Protein AF-A0A554KE87-F1 (afdb_monomer)

Mean predicted aligned error: 10.05 Å

Foldseek 3Di:
DDDPDPDDDPDPPDDDDPDPPSQLVVLVVPDLPPPPPDPPPPDDDSSVSSLVSLLVVCLVVLPLVSLVVHDPLLSSLLSQLNSCLVVVHLCSLVPRDPVNSLSNLLNNCVVPLDLVSLVVRDPLVSSLVSLLVSCLVVVPLVSLVVRPDLVSSLVSLLSSCLVPVVSLVVRPDPVSSVVSNVVSVVD

Sequence (187 aa):
MVSTALGVYMARKGPIMVSKEGGKELCEMLPLLSTPLDESGMGSSPYIARDICHFVFAIEKNDPTICENLKTGEFKAQCYATSASKQNDPSICDNAPIDVRDKCYSSLAQQTGGSAVCEKIQRLDDRDNCFSNQASRMGDAELCTKIGNINIRDGCYMSQANRDPAYCGKVTDVRMREDCKQNVMRR

Radius of gyration: 24.68 Å; Cα contacts (8 Å, |Δi|>4): 247; chains: 1; bounding box: 81×42×62 Å

Structure (mmCIF, N/CA/C/O backbone):
data_AF-A0A554KE87-F1
#
_entry.id   AF-A0A554KE87-F1
#
loop_
_atom_site.group_PDB
_atom_site.id
_atom_site.type_symbol
_atom_site.label_atom_id
_atom_site.label_alt_id
_atom_site.label_comp_id
_atom_site.label_asym_id
_atom_site.label_entity_id
_atom_site.label_seq_id
_atom_site.pdbx_PDB_ins_code
_atom_site.Cartn_x
_atom_site.Cartn_y
_atom_site.Cartn_z
_atom_site.occupancy
_atom_site.B_iso_or_equiv
_atom_site.auth_seq_id
_atom_site.auth_comp_id
_atom_site.auth_asym_id
_atom_site.auth_atom_id
_atom_site.pdbx_PDB_model_num
ATOM 1 N N . MET A 1 1 ? 62.936 31.598 -19.196 1.00 37.16 1 MET A N 1
ATOM 2 C CA . MET A 1 1 ? 62.096 31.432 -20.402 1.00 37.16 1 MET A CA 1
ATOM 3 C C . MET A 1 1 ? 60.998 30.448 -20.049 1.00 37.16 1 MET A C 1
ATOM 5 O O . MET A 1 1 ? 61.297 29.304 -19.737 1.00 37.16 1 MET A O 1
ATOM 9 N N . VAL A 1 2 ? 59.768 30.947 -19.931 1.00 34.75 2 VAL A N 1
ATOM 10 C CA . VAL A 1 2 ? 58.595 30.194 -19.469 1.00 34.75 2 VAL A CA 1
ATOM 11 C C . VAL A 1 2 ? 58.148 29.270 -20.599 1.00 34.75 2 VAL A C 1
ATOM 13 O O . VAL A 1 2 ? 57.811 29.743 -21.679 1.00 34.75 2 VAL A O 1
ATOM 16 N N . SER A 1 3 ? 58.196 27.960 -20.363 1.00 37.62 3 SER A N 1
ATOM 17 C CA . SER A 1 3 ? 57.727 26.952 -21.313 1.00 37.62 3 SER A CA 1
ATOM 18 C C . SER A 1 3 ? 56.209 26.828 -21.177 1.00 37.62 3 SER A C 1
ATOM 20 O O . SER A 1 3 ? 55.708 26.190 -20.254 1.00 37.62 3 SER A O 1
ATOM 22 N N . THR A 1 4 ? 55.459 27.504 -22.046 1.00 42.72 4 THR A N 1
ATOM 23 C CA . THR A 1 4 ? 54.003 27.349 -22.134 1.00 42.72 4 THR A CA 1
ATOM 24 C C . THR A 1 4 ? 53.685 26.081 -22.916 1.00 42.72 4 THR A C 1
ATOM 26 O O . THR A 1 4 ? 53.586 26.101 -24.141 1.00 42.72 4 THR A O 1
ATOM 29 N N . ALA A 1 5 ? 53.531 24.964 -22.207 1.00 42.06 5 ALA A N 1
ATOM 30 C CA . ALA A 1 5 ? 52.926 23.764 -22.766 1.00 42.06 5 ALA A CA 1
ATOM 31 C C . ALA A 1 5 ? 51.427 24.028 -23.001 1.00 42.06 5 ALA A C 1
ATOM 33 O O . ALA A 1 5 ? 50.631 24.024 -22.062 1.00 42.06 5 ALA A O 1
ATOM 34 N N . LEU A 1 6 ? 51.038 24.283 -24.255 1.00 39.00 6 LEU A N 1
ATOM 35 C CA . LEU A 1 6 ? 49.636 24.235 -24.671 1.00 39.00 6 LEU A CA 1
ATOM 36 C C . LEU A 1 6 ? 49.159 22.777 -24.590 1.00 39.00 6 LEU A C 1
ATOM 38 O O . LEU A 1 6 ? 49.401 21.976 -25.491 1.00 39.00 6 LEU A O 1
ATOM 42 N N . GLY A 1 7 ? 48.486 22.427 -23.497 1.00 40.28 7 GLY A N 1
ATOM 43 C CA . GLY A 1 7 ? 47.749 21.174 -23.391 1.00 40.28 7 GLY A CA 1
ATOM 44 C C . GLY A 1 7 ? 46.508 21.227 -24.278 1.00 40.28 7 GLY A C 1
ATOM 45 O O . GLY A 1 7 ? 45.554 21.941 -23.976 1.00 40.28 7 GLY A O 1
ATOM 46 N N . VAL A 1 8 ? 46.508 20.471 -25.374 1.00 41.56 8 VAL A N 1
ATOM 47 C CA . VAL A 1 8 ? 45.297 20.220 -26.162 1.00 41.56 8 VAL A CA 1
ATOM 48 C C . VAL A 1 8 ? 44.441 19.221 -25.384 1.00 41.56 8 VAL A C 1
ATOM 50 O O . VAL A 1 8 ? 44.688 18.017 -25.411 1.00 41.56 8 VAL A O 1
ATOM 53 N N . TYR A 1 9 ? 43.432 19.717 -24.670 1.00 43.84 9 TYR A N 1
ATOM 54 C CA . TYR A 1 9 ? 42.397 18.870 -24.082 1.00 43.84 9 TYR A CA 1
ATOM 55 C C . TYR A 1 9 ? 41.467 18.386 -25.196 1.00 43.84 9 TYR A C 1
ATOM 57 O O . TYR A 1 9 ? 40.592 19.116 -25.659 1.00 43.84 9 TYR A O 1
ATOM 65 N N . MET A 1 10 ? 41.649 17.144 -25.642 1.00 40.91 10 MET A N 1
ATOM 66 C CA . MET A 1 10 ? 40.653 16.489 -26.484 1.00 40.91 10 MET A CA 1
ATOM 67 C C . MET A 1 10 ? 39.486 16.049 -25.602 1.00 40.91 10 MET A C 1
ATOM 69 O O . MET A 1 10 ? 39.552 15.019 -24.931 1.00 40.91 10 MET A O 1
ATOM 73 N N . ALA A 1 11 ? 38.403 16.827 -25.607 1.00 45.66 11 ALA A N 1
ATOM 74 C CA . ALA A 1 11 ? 37.114 16.342 -25.139 1.00 45.66 11 ALA A CA 1
ATOM 75 C C . ALA A 1 11 ? 36.753 15.109 -25.981 1.00 45.66 11 ALA A C 1
ATOM 77 O O . ALA A 1 11 ? 36.509 15.223 -27.186 1.00 45.66 11 ALA A O 1
ATOM 78 N N . ARG A 1 12 ? 36.754 13.914 -25.373 1.00 50.78 12 ARG A N 1
ATOM 79 C CA . ARG A 1 12 ? 36.156 12.733 -26.003 1.00 50.78 12 ARG A CA 1
ATOM 80 C C . ARG A 1 12 ? 34.701 13.097 -26.271 1.00 50.78 12 ARG A C 1
ATOM 82 O O . ARG A 1 12 ? 33.936 13.265 -25.326 1.00 50.78 12 ARG A O 1
ATOM 89 N N . LYS A 1 13 ? 34.332 13.268 -27.544 1.00 50.72 13 LYS A N 1
ATOM 90 C CA . LYS A 1 13 ? 32.924 13.346 -27.933 1.00 50.72 13 LYS A CA 1
ATOM 91 C C . LYS A 1 13 ? 32.262 12.090 -27.370 1.00 50.72 13 LYS A C 1
ATOM 93 O O . LYS A 1 13 ? 32.618 10.984 -27.773 1.00 50.72 13 LYS A O 1
ATOM 98 N N . GLY A 1 14 ? 31.377 12.268 -26.390 1.00 52.81 14 GLY A N 1
ATOM 99 C CA . GLY A 1 14 ? 30.492 11.197 -25.946 1.00 52.81 14 GLY A CA 1
ATOM 100 C C . GLY A 1 14 ? 29.689 10.668 -27.141 1.00 52.81 14 GLY A C 1
ATOM 101 O O . GLY A 1 14 ? 29.584 11.368 -28.157 1.00 52.81 14 GLY A O 1
ATOM 102 N N . PRO A 1 15 ? 29.162 9.436 -27.070 1.00 47.53 15 PRO A N 1
ATOM 103 C CA . PRO A 1 15 ? 28.400 8.866 -28.172 1.00 47.53 15 PRO A CA 1
ATOM 104 C C . PRO A 1 15 ? 27.241 9.798 -28.551 1.00 47.53 15 PRO A C 1
ATOM 106 O O . PRO A 1 15 ? 26.465 10.232 -27.702 1.00 47.53 15 PRO A O 1
ATOM 109 N N . ILE A 1 16 ? 27.152 10.134 -29.839 1.00 49.12 16 ILE A N 1
ATOM 110 C CA . ILE A 1 16 ? 26.025 10.883 -30.394 1.00 49.12 16 ILE A CA 1
ATOM 111 C C . ILE A 1 16 ? 24.882 9.882 -30.557 1.00 49.12 16 ILE A C 1
ATOM 113 O O . ILE A 1 16 ? 24.890 9.067 -31.479 1.00 49.12 16 ILE A O 1
ATOM 117 N N . MET A 1 17 ? 23.915 9.928 -29.644 1.00 45.72 17 MET A N 1
ATOM 118 C CA . MET A 1 17 ? 22.722 9.086 -29.694 1.00 45.72 17 MET A CA 1
ATOM 119 C C . MET A 1 17 ? 21.720 9.694 -30.684 1.00 45.72 17 MET A C 1
ATOM 121 O O . MET A 1 17 ? 21.042 10.670 -30.372 1.00 45.72 17 MET A O 1
ATOM 125 N N . VAL A 1 18 ? 21.625 9.125 -31.888 1.00 48.34 18 VAL A N 1
ATOM 126 C CA . VAL A 1 18 ? 20.557 9.433 -32.854 1.00 48.34 18 VAL A CA 1
ATOM 127 C C . VAL A 1 18 ? 19.548 8.288 -32.805 1.00 48.34 18 VAL A C 1
ATOM 129 O O . VAL A 1 18 ? 19.646 7.331 -33.565 1.00 48.34 18 VAL A O 1
ATOM 132 N N . SER A 1 19 ? 18.601 8.343 -31.869 1.00 43.62 19 SER A N 1
ATOM 133 C CA . SER A 1 19 ? 17.532 7.344 -31.762 1.00 43.62 19 SER A CA 1
ATOM 134 C C . SER A 1 19 ? 16.221 7.981 -31.305 1.00 43.62 19 SER A C 1
ATOM 136 O O . SER A 1 19 ? 16.206 8.830 -30.414 1.00 43.62 19 SER A O 1
ATOM 138 N N . LYS A 1 20 ? 15.108 7.518 -31.889 1.00 50.59 20 LYS A N 1
ATOM 139 C CA . LYS A 1 20 ? 13.724 7.845 -31.491 1.00 50.59 20 LYS A CA 1
ATOM 140 C C . LYS A 1 20 ? 13.396 7.383 -30.056 1.00 50.59 20 LYS A C 1
ATOM 142 O O . LYS A 1 20 ? 12.433 7.863 -29.466 1.00 50.59 20 LYS A O 1
ATOM 147 N N . GLU A 1 21 ? 14.225 6.498 -29.501 1.00 51.72 21 GLU A N 1
ATOM 148 C CA . GLU A 1 21 ? 14.130 5.874 -28.172 1.00 51.72 21 GLU A CA 1
ATOM 149 C C . GLU A 1 21 ? 15.332 6.219 -27.266 1.00 51.72 21 GLU A C 1
ATOM 151 O O . GLU A 1 21 ? 15.415 5.744 -26.134 1.00 51.72 21 GLU A O 1
ATOM 156 N N . GLY A 1 22 ? 16.237 7.097 -27.721 1.00 53.53 22 GLY A N 1
ATOM 157 C CA . GLY A 1 22 ? 17.537 7.398 -27.098 1.00 53.53 22 GLY A CA 1
ATOM 158 C C . GLY A 1 22 ? 17.509 8.134 -25.750 1.00 53.53 22 GLY A C 1
ATOM 159 O O . GLY A 1 22 ? 18.527 8.680 -25.344 1.00 53.53 22 GLY A O 1
ATOM 160 N N . GLY A 1 23 ? 16.362 8.182 -25.066 1.00 65.56 23 GLY A N 1
ATOM 161 C CA . GLY A 1 23 ? 16.210 8.823 -23.757 1.00 65.56 23 GLY A CA 1
ATOM 162 C C . GLY A 1 23 ? 16.427 7.869 -22.580 1.00 65.56 23 GLY A C 1
ATOM 163 O O . GLY A 1 23 ? 17.179 8.191 -21.668 1.00 65.56 23 GLY A O 1
ATOM 164 N N . LYS A 1 24 ? 15.804 6.682 -22.599 1.00 68.19 24 LYS A N 1
ATOM 165 C CA . LYS A 1 24 ? 15.820 5.753 -21.449 1.00 68.19 24 LYS A CA 1
ATOM 166 C C . LYS A 1 24 ? 17.179 5.086 -21.229 1.00 68.19 24 LYS A C 1
ATOM 168 O O . LYS A 1 24 ? 17.578 4.870 -20.094 1.00 68.19 24 LYS A O 1
ATOM 173 N N . GLU A 1 25 ? 17.927 4.836 -22.302 1.00 74.25 25 GLU A N 1
ATOM 174 C CA . GLU A 1 25 ? 19.281 4.263 -22.238 1.00 74.25 25 GLU A CA 1
ATOM 175 C C . GLU A 1 25 ? 20.279 5.207 -21.545 1.00 74.25 25 GLU A C 1
ATOM 177 O O . GLU A 1 25 ? 21.282 4.755 -20.997 1.00 74.25 25 GLU A O 1
ATOM 182 N N . LEU A 1 26 ? 19.979 6.514 -21.486 1.00 76.94 26 LEU A N 1
ATOM 183 C CA . LEU A 1 26 ? 20.761 7.480 -20.708 1.00 76.94 26 LEU A CA 1
ATOM 184 C C . LEU A 1 26 ? 20.668 7.213 -19.205 1.00 76.94 26 LEU A C 1
ATOM 186 O O . LEU A 1 26 ? 21.605 7.540 -18.480 1.00 76.94 26 LEU A O 1
ATOM 190 N N . CYS A 1 27 ? 19.579 6.600 -18.730 1.00 83.00 27 CYS A N 1
ATOM 191 C CA . CYS A 1 27 ? 19.450 6.252 -17.321 1.00 83.00 27 CYS A CA 1
ATOM 192 C C . CYS A 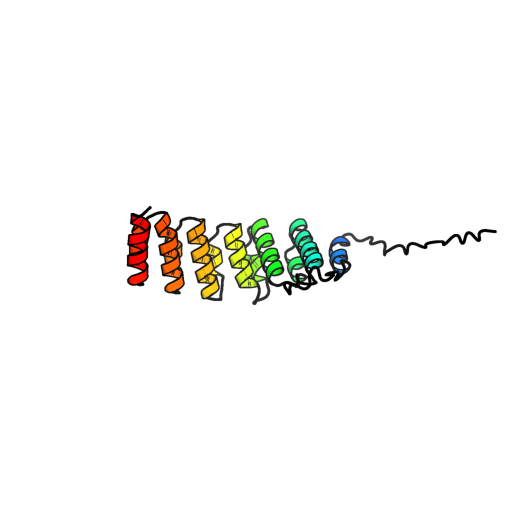1 27 ? 20.520 5.241 -16.891 1.00 83.00 27 CYS A C 1
ATOM 194 O O . CYS A 1 27 ? 20.995 5.316 -15.762 1.00 83.00 27 CYS A O 1
ATOM 196 N N . GLU A 1 28 ? 20.961 4.358 -17.792 1.00 80.69 28 GLU A N 1
ATOM 197 C CA . GLU A 1 28 ? 22.054 3.410 -17.533 1.00 80.69 28 GLU A CA 1
ATOM 198 C C . GLU A 1 28 ? 23.439 4.074 -17.546 1.00 80.69 28 GLU A C 1
ATOM 200 O O . GLU A 1 28 ? 24.400 3.521 -17.016 1.00 80.69 28 GLU A O 1
ATOM 205 N N . MET A 1 29 ? 23.552 5.277 -18.120 1.00 74.62 29 MET A N 1
ATOM 206 C CA . MET A 1 29 ? 24.783 6.074 -18.109 1.00 74.62 29 MET A CA 1
ATOM 207 C C . MET A 1 29 ? 24.897 6.975 -16.876 1.00 74.62 29 MET A C 1
ATOM 209 O O . MET A 1 29 ? 25.977 7.514 -16.618 1.00 74.62 29 MET A O 1
ATOM 213 N N . LEU A 1 30 ? 23.809 7.162 -16.116 1.00 68.56 30 LEU A N 1
ATOM 214 C CA . LEU A 1 30 ? 23.858 7.909 -14.865 1.00 68.56 30 LEU A CA 1
ATOM 215 C C . LEU A 1 30 ? 24.736 7.140 -13.870 1.00 68.56 30 LEU A C 1
ATOM 217 O O . LEU A 1 30 ? 24.463 5.971 -13.583 1.00 68.56 30 LEU A O 1
ATOM 221 N N . PRO A 1 31 ? 25.815 7.759 -13.366 1.00 58.84 31 PRO A N 1
ATOM 222 C CA . PRO A 1 31 ? 26.810 7.039 -12.595 1.00 58.84 31 PRO A CA 1
ATOM 223 C C . PRO A 1 31 ? 26.226 6.489 -11.285 1.00 58.84 31 PRO A C 1
ATOM 225 O O . PRO A 1 31 ? 25.355 7.106 -10.673 1.00 58.84 31 PRO A O 1
ATOM 228 N N . LEU A 1 32 ? 26.814 5.384 -10.803 1.00 52.50 32 LEU A N 1
ATOM 229 C CA . LEU A 1 32 ? 26.732 4.854 -9.426 1.00 52.50 32 LEU A CA 1
ATOM 230 C C . LEU A 1 32 ? 27.331 5.832 -8.386 1.00 52.50 32 LEU A C 1
ATOM 232 O O . LEU A 1 32 ? 27.932 5.413 -7.400 1.00 52.50 32 LEU A O 1
ATOM 236 N N . LEU A 1 33 ? 27.255 7.143 -8.630 1.00 47.06 33 LEU A N 1
ATOM 237 C CA . LEU A 1 33 ? 27.903 8.190 -7.846 1.00 47.06 33 LEU A CA 1
ATOM 238 C C . LEU A 1 33 ? 27.084 8.483 -6.584 1.00 47.06 33 LEU A C 1
ATOM 240 O O . LEU A 1 33 ? 26.663 9.604 -6.329 1.00 47.06 33 LEU A O 1
ATOM 244 N N . SER A 1 34 ? 26.881 7.461 -5.761 1.00 50.62 34 SER A N 1
ATOM 245 C CA . SER A 1 34 ? 26.823 7.672 -4.325 1.00 50.62 34 SER A CA 1
ATOM 246 C C . SER A 1 34 ? 28.270 7.777 -3.846 1.00 50.62 34 SER A C 1
ATOM 248 O O . SER A 1 34 ? 28.869 6.792 -3.413 1.00 50.62 34 SER A O 1
ATOM 250 N N . THR A 1 35 ? 28.871 8.966 -3.942 1.00 46.91 35 THR A N 1
ATOM 251 C CA . THR A 1 35 ? 29.889 9.301 -2.939 1.00 46.91 35 THR A CA 1
ATOM 252 C C . THR A 1 35 ? 29.224 9.125 -1.573 1.00 46.91 35 THR A C 1
ATOM 254 O O . THR A 1 35 ? 28.065 9.533 -1.447 1.00 46.91 35 THR A O 1
ATOM 257 N N . PRO A 1 36 ? 29.884 8.525 -0.570 1.00 44.16 36 PRO A N 1
ATOM 258 C CA . PRO A 1 36 ? 29.332 8.488 0.775 1.00 44.16 36 PRO A CA 1
ATOM 259 C C . PRO A 1 36 ? 29.157 9.940 1.225 1.00 44.16 36 PRO A C 1
ATOM 261 O O . PRO A 1 36 ? 30.140 10.637 1.466 1.00 44.16 36 PRO A O 1
ATOM 264 N N . LEU A 1 37 ? 27.920 10.431 1.240 1.00 48.59 37 LEU A N 1
ATOM 265 C CA . LEU A 1 37 ? 27.583 11.603 2.025 1.00 48.59 37 LEU A CA 1
ATOM 266 C C . LEU A 1 37 ? 27.287 11.050 3.415 1.00 48.59 37 LEU A C 1
ATOM 268 O O . LEU A 1 37 ? 26.262 10.414 3.637 1.00 48.59 37 LEU A O 1
ATOM 272 N N . ASP A 1 38 ? 28.273 11.257 4.277 1.00 41.72 38 ASP A N 1
ATOM 273 C CA . ASP A 1 38 ? 28.303 11.014 5.712 1.00 41.72 38 ASP A CA 1
ATOM 274 C C . ASP A 1 38 ? 28.583 9.581 6.194 1.00 41.72 38 ASP A C 1
ATOM 276 O O . ASP A 1 38 ? 27.914 8.598 5.878 1.00 41.72 38 ASP A O 1
ATOM 280 N N . GLU A 1 39 ? 29.579 9.501 7.080 1.00 48.41 39 GLU A N 1
ATOM 281 C CA . GLU A 1 39 ? 29.964 8.357 7.918 1.00 48.41 39 GLU A CA 1
ATOM 282 C C . GLU A 1 39 ? 28.892 8.010 8.979 1.00 48.41 39 GLU A C 1
ATOM 284 O O . GLU A 1 39 ? 29.198 7.505 10.057 1.00 48.41 39 GLU A O 1
ATOM 289 N N . SER A 1 40 ? 27.616 8.286 8.703 1.00 53.72 40 SER A N 1
ATOM 290 C CA . SER A 1 40 ? 26.495 8.127 9.638 1.00 53.72 40 SER A CA 1
ATOM 291 C C . SER A 1 40 ? 25.612 6.908 9.348 1.00 53.72 40 SER A C 1
ATOM 293 O O . SER A 1 40 ? 24.566 6.741 9.970 1.00 53.72 40 SER A O 1
ATOM 295 N N . GLY A 1 41 ? 26.022 6.012 8.442 1.00 48.06 41 GLY A N 1
ATOM 296 C CA . GLY A 1 41 ? 25.390 4.693 8.295 1.00 48.06 41 GLY A CA 1
ATOM 297 C C . GLY A 1 41 ? 23.933 4.708 7.809 1.00 48.06 41 GLY A C 1
ATOM 298 O O . GLY A 1 41 ? 23.260 3.684 7.886 1.00 48.06 41 GLY A O 1
ATOM 299 N N . MET A 1 42 ? 23.449 5.828 7.269 1.00 49.03 42 MET A N 1
ATOM 300 C CA . MET A 1 42 ? 22.179 5.928 6.541 1.00 49.03 42 MET A CA 1
ATOM 301 C C . MET A 1 42 ? 22.462 6.054 5.039 1.00 49.03 42 MET A C 1
ATOM 303 O O . MET A 1 42 ? 22.286 7.103 4.429 1.00 49.03 42 MET A O 1
ATOM 307 N N . GLY A 1 43 ? 22.970 4.981 4.430 1.00 51.12 43 GLY A N 1
ATOM 308 C CA . GLY A 1 43 ? 23.324 4.978 3.011 1.00 51.12 43 GLY A CA 1
ATOM 309 C C . GLY A 1 43 ? 22.090 5.000 2.105 1.00 51.12 43 GLY A C 1
ATOM 310 O O . GLY A 1 43 ? 21.367 4.011 2.007 1.00 51.12 43 GLY A O 1
ATOM 311 N N . SER A 1 44 ? 21.874 6.108 1.398 1.00 59.81 44 SER A N 1
ATOM 312 C CA . SER A 1 44 ? 21.005 6.181 0.217 1.00 59.81 44 SER A CA 1
ATOM 313 C C . SER A 1 44 ? 21.375 5.076 -0.787 1.00 59.81 44 SER A C 1
ATOM 315 O O . SER A 1 44 ? 22.551 4.912 -1.107 1.00 59.81 44 SER A O 1
ATOM 317 N N . SER A 1 45 ? 20.384 4.323 -1.290 1.00 68.12 45 SER A N 1
ATOM 318 C CA . SER A 1 45 ? 20.581 3.279 -2.314 1.00 68.12 45 SER A CA 1
ATOM 319 C C . SER A 1 45 ? 21.467 3.806 -3.461 1.00 68.12 45 SER A C 1
ATOM 321 O O . SER A 1 45 ? 21.169 4.875 -4.005 1.00 68.12 45 SER A O 1
ATOM 323 N N . PRO A 1 46 ? 22.521 3.076 -3.886 1.00 72.56 46 PRO A N 1
ATOM 324 C CA . PRO A 1 46 ? 23.466 3.538 -4.915 1.00 72.56 46 PRO A CA 1
ATOM 325 C C . PR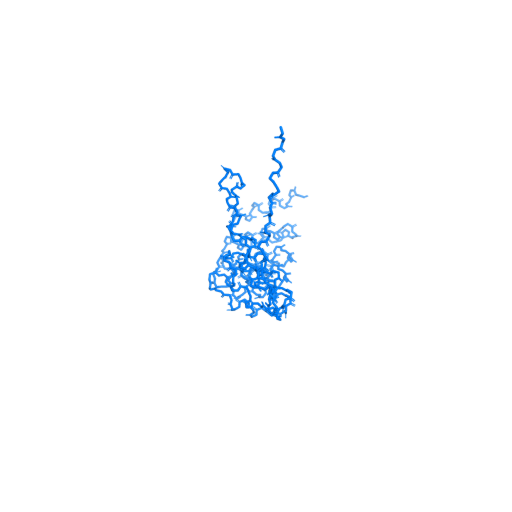O A 1 46 ? 22.811 3.697 -6.299 1.00 72.56 46 PRO A C 1
ATOM 327 O O . PRO A 1 46 ? 23.444 4.131 -7.259 1.00 72.56 46 PRO A O 1
ATOM 330 N N . TYR A 1 47 ? 21.531 3.334 -6.412 1.00 80.94 47 TYR A N 1
ATOM 331 C CA . TYR A 1 47 ? 20.743 3.350 -7.633 1.00 80.94 47 TYR A CA 1
ATOM 332 C C . TYR A 1 47 ? 19.749 4.515 -7.715 1.00 80.94 47 TYR A C 1
ATOM 334 O O . TYR A 1 47 ? 19.046 4.603 -8.716 1.00 80.94 47 TYR A O 1
ATOM 342 N N . ILE A 1 48 ? 19.675 5.408 -6.718 1.00 82.94 48 ILE A N 1
ATOM 343 C CA . ILE A 1 48 ? 18.630 6.451 -6.642 1.00 82.94 48 ILE A CA 1
ATOM 344 C C . ILE A 1 48 ? 18.555 7.310 -7.908 1.00 82.94 48 ILE A C 1
ATOM 346 O O . ILE A 1 48 ? 17.472 7.469 -8.461 1.00 82.94 48 ILE A O 1
ATOM 350 N N . ALA A 1 49 ? 19.679 7.830 -8.411 1.00 84.31 49 ALA A N 1
ATOM 351 C CA . ALA A 1 49 ? 19.671 8.676 -9.609 1.00 84.31 49 ALA A CA 1
ATOM 352 C C . ALA A 1 49 ? 19.148 7.923 -10.847 1.00 84.31 49 ALA A C 1
ATOM 354 O O . ALA A 1 49 ? 18.341 8.455 -11.613 1.00 84.31 49 ALA A O 1
ATOM 355 N N . ARG A 1 50 ? 19.554 6.656 -11.009 1.00 86.94 50 ARG A N 1
ATOM 356 C CA . ARG A 1 50 ? 19.066 5.787 -12.086 1.00 86.94 50 ARG A CA 1
ATOM 357 C C . ARG A 1 50 ? 17.579 5.472 -11.927 1.00 86.94 50 ARG A C 1
ATOM 359 O O . ARG A 1 50 ? 16.845 5.502 -12.914 1.00 86.94 50 ARG A O 1
ATOM 366 N N . ASP A 1 51 ? 17.136 5.150 -10.717 1.00 90.75 51 ASP A N 1
ATOM 367 C CA . ASP A 1 51 ? 15.744 4.797 -10.436 1.00 90.75 51 ASP A CA 1
ATOM 368 C C . ASP A 1 51 ? 14.819 6.008 -10.651 1.00 90.75 51 ASP A C 1
ATOM 370 O O . ASP A 1 51 ? 13.767 5.860 -11.269 1.00 90.75 51 ASP A O 1
ATOM 374 N N . ILE A 1 52 ? 15.241 7.213 -10.243 1.00 89.88 52 ILE A N 1
ATOM 375 C CA . ILE A 1 52 ? 14.536 8.474 -10.533 1.00 89.88 52 ILE A CA 1
ATOM 376 C C . ILE A 1 52 ? 14.427 8.699 -12.044 1.00 89.88 52 ILE A C 1
ATOM 378 O O . ILE A 1 52 ? 13.351 9.034 -12.531 1.00 89.88 52 ILE A O 1
ATOM 382 N N . CYS A 1 53 ? 15.511 8.495 -12.797 1.00 91.56 53 CYS A N 1
ATOM 383 C CA . CYS A 1 53 ? 15.500 8.668 -14.250 1.00 91.56 53 CYS A CA 1
ATOM 384 C C . CYS A 1 53 ? 14.455 7.767 -14.920 1.00 91.56 53 CYS A C 1
ATOM 386 O O . CYS A 1 53 ? 13.587 8.251 -15.648 1.00 91.56 53 CYS A O 1
ATOM 388 N N . HI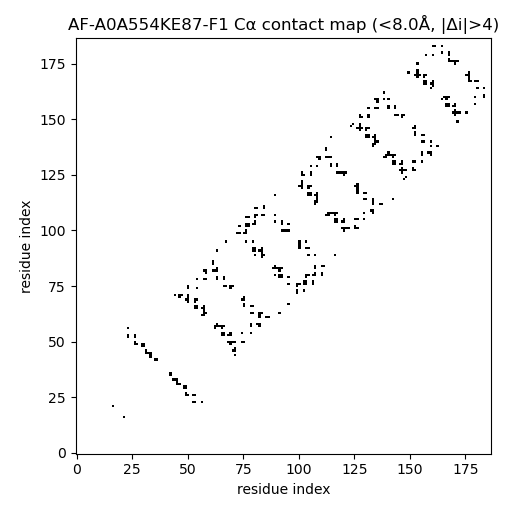S A 1 54 ? 14.481 6.469 -14.617 1.00 92.19 54 HIS A N 1
ATOM 389 C CA . HIS A 1 54 ? 13.504 5.527 -15.158 1.00 92.19 54 HIS A CA 1
ATOM 390 C C . HIS A 1 54 ? 12.079 5.827 -14.692 1.00 92.19 54 HIS A C 1
ATOM 392 O O . HIS A 1 54 ? 11.156 5.734 -15.496 1.00 92.19 54 HIS A O 1
ATOM 398 N N . PHE A 1 55 ? 11.894 6.221 -13.429 1.00 93.12 55 PHE A N 1
ATOM 399 C CA . PHE A 1 55 ? 10.593 6.644 -12.915 1.00 93.12 55 PHE A CA 1
ATOM 400 C C . PHE A 1 55 ? 10.026 7.794 -13.755 1.00 93.12 55 PHE A C 1
ATOM 402 O O . PHE A 1 55 ? 8.902 7.704 -14.237 1.00 93.12 55 PHE A O 1
ATOM 409 N N . VAL A 1 56 ? 10.810 8.849 -13.995 1.00 92.19 56 VAL A N 1
ATOM 410 C CA . VAL A 1 56 ? 10.369 9.993 -14.807 1.00 92.19 56 VAL A CA 1
ATOM 411 C C . VAL A 1 56 ? 10.000 9.547 -16.222 1.00 92.19 56 VAL A C 1
ATOM 413 O O . VAL A 1 56 ? 8.936 9.916 -16.712 1.00 92.19 56 VAL A O 1
ATOM 416 N N . PHE A 1 57 ? 10.807 8.696 -16.864 1.00 93.00 57 PHE A N 1
ATOM 417 C CA . PHE A 1 57 ? 10.471 8.178 -18.193 1.00 93.00 57 PHE A CA 1
ATOM 418 C C . PHE A 1 57 ? 9.194 7.335 -18.212 1.00 93.00 57 PHE A C 1
ATOM 420 O O . PHE A 1 57 ? 8.390 7.516 -19.125 1.00 93.00 57 PHE A O 1
ATOM 427 N N . ALA A 1 58 ? 8.981 6.463 -17.222 1.00 93.94 58 ALA A N 1
ATOM 428 C CA . ALA A 1 58 ? 7.753 5.674 -17.100 1.00 93.94 58 ALA A CA 1
ATOM 429 C C . ALA A 1 58 ? 6.516 6.583 -17.083 1.00 93.94 58 ALA A C 1
ATOM 431 O O . ALA A 1 58 ? 5.538 6.350 -17.793 1.00 93.94 58 ALA A O 1
ATOM 432 N N . ILE A 1 59 ? 6.603 7.677 -16.326 1.00 93.31 59 ILE A N 1
ATOM 433 C CA . ILE A 1 59 ? 5.515 8.628 -16.121 1.00 93.31 59 ILE A CA 1
ATOM 434 C C . ILE A 1 59 ? 5.290 9.564 -17.317 1.00 93.31 59 ILE A C 1
ATOM 436 O O . ILE A 1 59 ? 4.141 9.863 -17.633 1.00 93.31 59 ILE A O 1
ATOM 440 N N . GLU A 1 60 ? 6.348 10.026 -17.983 1.00 92.12 60 GLU A N 1
ATOM 441 C CA . GLU A 1 60 ? 6.249 10.901 -19.164 1.00 92.12 60 GLU A CA 1
ATOM 442 C C . GLU A 1 60 ? 5.808 10.138 -20.418 1.00 92.12 60 GLU A C 1
ATOM 444 O O . GLU A 1 60 ? 5.141 10.688 -21.295 1.00 92.12 60 GLU A O 1
ATOM 449 N N . LYS A 1 61 ? 6.180 8.858 -20.522 1.00 92.25 61 LYS A N 1
ATOM 450 C CA . LYS A 1 61 ? 5.797 7.996 -21.647 1.00 92.25 61 LYS A CA 1
ATOM 451 C C . LYS A 1 61 ? 4.494 7.239 -21.417 1.00 92.25 61 LYS A C 1
ATOM 453 O O . LYS A 1 61 ? 4.018 6.617 -22.360 1.00 92.25 61 LYS A O 1
ATOM 458 N N . ASN A 1 62 ? 3.917 7.316 -20.214 1.00 93.25 62 ASN A N 1
ATOM 459 C CA . ASN A 1 62 ? 2.811 6.459 -19.774 1.00 93.25 62 ASN A CA 1
ATOM 460 C C . ASN A 1 62 ? 3.100 4.970 -20.037 1.00 93.25 62 ASN A C 1
ATOM 462 O O . ASN A 1 62 ? 2.220 4.217 -20.439 1.00 93.25 62 ASN A O 1
ATOM 466 N N . ASP A 1 63 ? 4.350 4.558 -19.827 1.00 95.25 63 ASP A N 1
ATOM 467 C CA . ASP A 1 63 ? 4.813 3.200 -20.090 1.00 95.25 63 ASP A CA 1
ATOM 468 C C . ASP A 1 63 ? 5.247 2.539 -18.771 1.00 95.25 63 ASP A C 1
ATOM 470 O O . ASP A 1 63 ? 6.379 2.740 -18.314 1.00 95.25 63 ASP A O 1
ATOM 474 N N . PRO A 1 64 ? 4.358 1.757 -18.129 1.00 95.25 64 PRO A N 1
ATOM 475 C CA . PRO A 1 64 ? 4.656 1.117 -16.855 1.00 95.25 64 PRO A CA 1
ATOM 476 C C . PRO A 1 64 ? 5.722 0.021 -16.971 1.00 95.25 64 PRO A C 1
ATOM 478 O O . PRO A 1 64 ? 6.310 -0.338 -15.955 1.00 95.25 64 PRO A O 1
ATOM 481 N N . THR A 1 65 ? 6.028 -0.486 -18.172 1.00 95.69 65 THR A N 1
ATOM 482 C CA . THR A 1 65 ? 7.078 -1.507 -18.353 1.00 95.69 65 THR A CA 1
ATOM 483 C C . THR A 1 65 ? 8.461 -0.957 -18.003 1.00 95.69 65 THR A C 1
ATOM 485 O O . THR A 1 65 ? 9.340 -1.681 -17.541 1.00 95.69 65 THR A O 1
ATOM 488 N N . ILE A 1 66 ? 8.648 0.366 -18.099 1.00 94.94 66 ILE A N 1
ATOM 489 C CA . ILE A 1 66 ? 9.887 1.035 -17.690 1.00 94.94 66 ILE A CA 1
ATOM 490 C C . ILE A 1 66 ? 10.144 0.847 -16.185 1.00 94.94 66 ILE A C 1
ATOM 492 O O . ILE A 1 66 ? 11.307 0.775 -15.774 1.00 94.94 66 ILE A O 1
ATOM 496 N N . CYS A 1 67 ? 9.089 0.690 -15.372 1.00 96.06 67 CYS A N 1
ATOM 497 C CA . CYS A 1 67 ? 9.203 0.454 -13.935 1.00 96.06 67 CYS A CA 1
ATOM 498 C C . CYS A 1 67 ? 9.990 -0.827 -13.602 1.00 96.06 67 CYS A C 1
ATOM 500 O O . CYS A 1 67 ? 10.594 -0.911 -12.531 1.00 96.06 67 CYS A O 1
ATOM 502 N N . GLU A 1 68 ? 10.054 -1.808 -14.510 1.00 95.00 68 GLU A N 1
ATOM 503 C CA . GLU A 1 68 ? 10.838 -3.041 -14.348 1.00 95.00 68 GLU A CA 1
ATOM 504 C C . GLU A 1 68 ? 12.339 -2.776 -14.167 1.00 95.00 68 GLU A C 1
ATOM 506 O O . GLU A 1 68 ? 13.017 -3.520 -13.448 1.00 95.00 68 GLU A O 1
ATOM 511 N N . ASN A 1 69 ? 12.843 -1.677 -14.738 1.00 92.44 69 ASN A N 1
ATOM 512 C CA . ASN A 1 69 ? 14.264 -1.330 -14.723 1.00 92.44 69 ASN A CA 1
ATOM 513 C C . ASN A 1 69 ? 14.737 -0.754 -13.379 1.00 92.44 69 ASN A C 1
ATOM 515 O O . ASN A 1 69 ? 15.932 -0.820 -13.072 1.00 92.44 69 ASN A O 1
ATOM 519 N N . LEU A 1 70 ? 13.810 -0.272 -12.539 1.00 92.31 70 LEU A N 1
ATOM 520 C CA . LEU A 1 70 ? 14.117 0.244 -11.201 1.00 92.31 70 LEU A CA 1
ATOM 521 C C . LEU A 1 70 ? 14.639 -0.878 -10.308 1.00 92.31 70 LEU A C 1
ATOM 523 O O . LEU A 1 70 ? 14.166 -2.019 -10.373 1.00 92.31 70 LEU A O 1
ATOM 527 N N . LYS A 1 71 ? 15.600 -0.563 -9.438 1.00 91.00 71 LYS A N 1
ATOM 528 C CA . LYS A 1 71 ? 16.226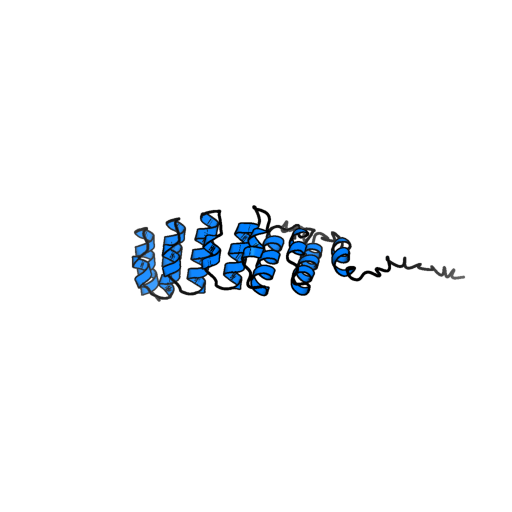 -1.583 -8.579 1.00 91.00 71 LYS A CA 1
ATOM 529 C C . LYS A 1 71 ? 15.916 -1.433 -7.107 1.00 91.00 71 LYS A C 1
ATOM 531 O O . LYS A 1 71 ? 15.903 -2.435 -6.400 1.00 91.00 71 LYS A O 1
ATOM 536 N N . THR A 1 72 ? 15.560 -0.240 -6.658 1.00 90.31 72 THR A N 1
ATOM 537 C CA . THR A 1 72 ? 15.017 -0.046 -5.317 1.00 90.31 72 THR A CA 1
ATOM 538 C C . THR A 1 72 ? 13.546 -0.469 -5.309 1.00 90.31 72 THR A C 1
ATOM 540 O O . THR A 1 72 ? 12.712 0.152 -5.968 1.00 90.31 72 THR A O 1
ATOM 543 N N . GLY A 1 73 ? 13.217 -1.535 -4.571 1.00 90.81 73 GLY A N 1
ATOM 544 C CA . GLY A 1 73 ? 11.868 -2.121 -4.556 1.00 90.81 73 GLY A CA 1
ATOM 545 C C . GLY A 1 73 ? 10.763 -1.132 -4.163 1.00 90.81 73 GLY A C 1
ATOM 546 O O . GLY A 1 73 ? 9.672 -1.173 -4.725 1.00 90.81 73 GLY A O 1
ATOM 547 N N . GLU A 1 74 ? 11.055 -0.187 -3.265 1.00 89.88 74 GLU A N 1
ATOM 548 C CA . GLU A 1 74 ? 10.102 0.861 -2.863 1.00 89.88 74 GLU A CA 1
ATOM 549 C C . GLU A 1 74 ? 9.823 1.864 -3.985 1.00 89.88 74 GLU A C 1
ATOM 551 O O . GLU A 1 74 ? 8.662 2.127 -4.298 1.00 89.88 74 GLU A O 1
ATOM 556 N N . PHE A 1 75 ? 10.865 2.346 -4.670 1.00 91.38 75 PHE A N 1
ATOM 557 C CA . PHE A 1 75 ? 10.702 3.192 -5.857 1.00 91.38 75 PHE A CA 1
ATOM 558 C C . PHE A 1 75 ? 9.965 2.450 -6.972 1.00 91.38 75 PHE A C 1
ATOM 560 O O . PHE A 1 75 ? 9.125 3.035 -7.653 1.00 91.38 75 PHE A O 1
ATOM 567 N N . LYS A 1 76 ? 10.237 1.152 -7.147 1.00 95.31 76 LYS A N 1
ATOM 568 C CA . LYS A 1 76 ? 9.539 0.317 -8.128 1.00 95.31 76 LYS A CA 1
ATOM 569 C C . LYS A 1 76 ? 8.043 0.219 -7.817 1.00 95.31 76 LYS A C 1
ATOM 571 O O . LYS A 1 76 ? 7.233 0.439 -8.715 1.00 95.31 76 LYS A O 1
ATOM 576 N N . ALA A 1 77 ? 7.668 -0.027 -6.559 1.00 96.62 77 ALA A N 1
ATOM 577 C CA . ALA A 1 77 ? 6.266 -0.019 -6.129 1.00 96.62 77 ALA A CA 1
ATOM 578 C C . ALA A 1 77 ? 5.593 1.328 -6.426 1.00 96.62 77 ALA A C 1
ATOM 580 O O . ALA A 1 77 ? 4.496 1.367 -6.982 1.00 96.62 77 ALA A O 1
ATOM 581 N N . GLN A 1 78 ? 6.274 2.431 -6.107 1.00 95.88 78 GLN A N 1
ATOM 582 C CA . GLN A 1 78 ? 5.770 3.778 -6.356 1.00 95.88 78 GLN A CA 1
ATOM 583 C C . GLN A 1 78 ? 5.634 4.085 -7.854 1.00 95.88 78 GLN A C 1
ATOM 585 O O . GLN A 1 78 ? 4.677 4.750 -8.251 1.00 95.88 78 GLN A O 1
ATOM 590 N N . CYS A 1 79 ? 6.552 3.596 -8.690 1.00 97.81 79 CYS A N 1
ATOM 591 C CA . CYS A 1 79 ? 6.502 3.737 -10.147 1.00 97.81 79 CYS A CA 1
ATOM 592 C C . CYS A 1 79 ? 5.243 3.095 -10.726 1.00 97.81 79 CYS A C 1
ATOM 594 O O . CYS A 1 79 ? 4.461 3.765 -11.408 1.00 97.81 79 CYS A O 1
ATOM 596 N N . TYR A 1 80 ? 4.998 1.826 -10.385 1.00 98.31 80 TYR A N 1
ATOM 597 C CA . TYR A 1 80 ? 3.796 1.125 -10.826 1.00 98.31 80 TYR A CA 1
ATOM 598 C C . TYR A 1 80 ? 2.526 1.783 -10.287 1.00 98.31 80 TYR A C 1
ATOM 600 O O . TYR A 1 80 ? 1.598 2.009 -11.055 1.00 98.31 80 TYR A O 1
ATOM 608 N N . ALA A 1 81 ? 2.496 2.168 -9.008 1.00 97.69 81 ALA A N 1
ATOM 609 C CA . ALA A 1 81 ? 1.329 2.809 -8.402 1.00 97.69 81 ALA A CA 1
ATOM 610 C C . ALA A 1 81 ? 0.999 4.163 -9.047 1.00 97.69 81 ALA A C 1
ATOM 612 O O . ALA A 1 81 ? -0.163 4.459 -9.312 1.00 97.69 81 ALA A O 1
ATOM 613 N N . THR A 1 82 ? 2.018 4.969 -9.349 1.00 97.62 82 THR A N 1
ATOM 614 C CA . THR A 1 82 ? 1.836 6.274 -10.000 1.00 97.62 82 THR A CA 1
ATOM 615 C C . THR A 1 82 ? 1.383 6.105 -11.448 1.00 97.62 82 THR A C 1
ATOM 617 O O . THR A 1 82 ? 0.504 6.833 -11.906 1.00 97.62 82 THR A O 1
ATOM 620 N N . SER A 1 83 ? 1.924 5.110 -12.156 1.00 97.62 83 SER A N 1
ATOM 621 C CA . SER A 1 83 ? 1.483 4.760 -13.511 1.00 97.62 83 SER A CA 1
ATOM 622 C C . SER A 1 83 ? 0.033 4.264 -13.519 1.00 97.62 83 SER A C 1
ATOM 624 O O . SER A 1 83 ? -0.757 4.719 -14.344 1.00 97.62 83 SER A O 1
ATOM 626 N N . ALA A 1 84 ? -0.328 3.401 -12.562 1.00 97.56 84 ALA A N 1
ATOM 627 C CA . ALA A 1 84 ? -1.686 2.908 -12.338 1.00 97.56 84 ALA A CA 1
ATOM 628 C C . ALA A 1 84 ? -2.669 4.049 -12.048 1.00 97.56 84 ALA A C 1
ATOM 630 O O . ALA A 1 84 ? -3.739 4.116 -12.646 1.00 97.56 84 ALA A O 1
ATOM 631 N N . SER A 1 85 ? -2.282 4.981 -11.176 1.00 97.00 85 SER A N 1
ATOM 632 C CA . SER A 1 85 ? -3.075 6.161 -10.827 1.00 97.00 85 SER A CA 1
ATOM 633 C C . SER A 1 85 ? -3.297 7.074 -12.038 1.00 97.00 85 SER A C 1
ATOM 635 O O . SER A 1 85 ? -4.436 7.395 -12.369 1.00 97.00 85 SER A O 1
ATOM 637 N N . LYS A 1 86 ? -2.230 7.431 -12.769 1.00 96.25 86 LYS A N 1
ATOM 638 C CA . LYS A 1 86 ? -2.324 8.296 -13.959 1.00 96.25 86 LYS A CA 1
ATOM 639 C C . LYS A 1 86 ? -3.200 7.712 -15.065 1.00 96.25 86 LYS A C 1
ATOM 641 O O . LYS A 1 86 ? -3.892 8.461 -15.749 1.00 96.25 86 LYS A O 1
ATOM 646 N N . GLN A 1 87 ? -3.146 6.397 -15.250 1.00 95.94 87 GLN A N 1
ATOM 647 C CA . GLN A 1 87 ? -3.915 5.701 -16.281 1.00 95.94 87 GLN A CA 1
ATOM 648 C C . GLN A 1 87 ? -5.296 5.249 -15.788 1.00 95.94 87 GLN A C 1
ATOM 650 O O . GLN A 1 87 ? -6.068 4.714 -16.576 1.00 95.94 87 GLN A O 1
ATOM 655 N N . ASN A 1 88 ? -5.630 5.488 -14.511 1.00 95.50 88 ASN A N 1
ATOM 656 C CA . ASN A 1 88 ? -6.821 4.953 -13.843 1.00 95.50 88 ASN A CA 1
ATOM 657 C C . ASN A 1 88 ? -6.973 3.432 -14.018 1.00 95.50 88 ASN A C 1
ATOM 659 O O . ASN A 1 88 ? -8.085 2.915 -14.113 1.00 95.50 88 ASN A O 1
ATOM 663 N N . ASP A 1 89 ? -5.850 2.716 -14.043 1.00 96.56 89 ASP A N 1
ATOM 664 C CA . ASP A 1 89 ? -5.811 1.276 -14.259 1.00 96.56 89 ASP A CA 1
ATOM 665 C C . ASP A 1 89 ? -5.051 0.576 -13.121 1.00 96.56 89 ASP A C 1
ATOM 667 O O . ASP A 1 89 ? -3.824 0.433 -13.162 1.00 96.56 89 ASP A O 1
ATOM 671 N N . PRO A 1 90 ? -5.769 0.095 -12.088 1.00 95.81 90 PRO A N 1
ATOM 672 C CA . PRO A 1 90 ? -5.174 -0.675 -11.003 1.00 95.81 90 PRO A CA 1
ATOM 673 C C . PRO A 1 90 ? -4.530 -1.991 -11.451 1.00 95.81 90 PRO A C 1
ATOM 675 O O . PRO A 1 90 ? -3.774 -2.572 -10.671 1.00 95.81 90 PRO A O 1
ATOM 678 N N . SER A 1 91 ? -4.837 -2.497 -12.653 1.00 96.44 91 SER A N 1
ATOM 679 C CA . SER A 1 91 ? -4.226 -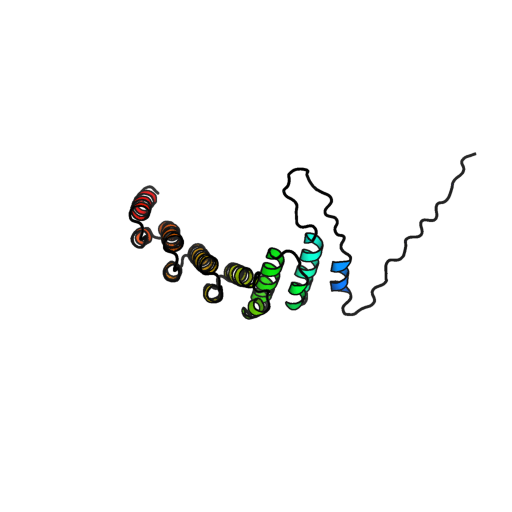3.729 -13.160 1.00 96.44 91 SER A CA 1
ATOM 680 C C . SER A 1 91 ? -2.748 -3.557 -13.509 1.00 96.44 91 SER A C 1
ATOM 682 O O . SER A 1 91 ? -1.999 -4.526 -13.524 1.00 96.44 91 SER A O 1
ATOM 684 N N . ILE A 1 92 ? -2.263 -2.319 -13.637 1.00 97.69 92 ILE A N 1
ATOM 685 C CA . ILE A 1 92 ? -0.830 -2.046 -13.791 1.00 97.69 92 ILE A CA 1
ATOM 686 C C . ILE A 1 92 ? -0.014 -2.593 -12.605 1.00 97.69 92 ILE A C 1
ATOM 688 O O .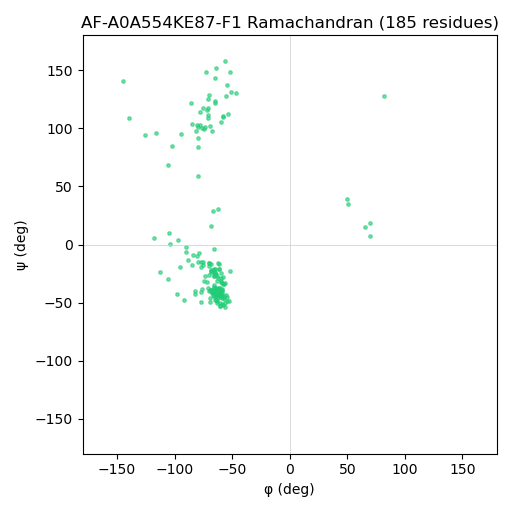 ILE A 1 92 ? 1.106 -3.061 -12.804 1.00 97.69 92 ILE A O 1
ATOM 692 N N . CYS A 1 93 ? -0.567 -2.605 -11.386 1.00 97.56 93 CYS A N 1
ATOM 693 C CA . CYS A 1 93 ? 0.096 -3.229 -10.237 1.00 97.56 93 CYS A CA 1
ATOM 694 C C . CYS A 1 93 ? 0.179 -4.763 -10.346 1.00 97.56 93 CYS A C 1
ATOM 696 O O . CYS A 1 93 ? 1.059 -5.348 -9.717 1.00 97.56 93 CYS A O 1
ATOM 698 N N . ASP A 1 94 ? -0.678 -5.421 -11.139 1.00 96.88 94 ASP A N 1
ATOM 699 C CA . ASP A 1 94 ? -0.608 -6.873 -11.361 1.00 96.88 94 ASP A CA 1
ATOM 700 C C . ASP A 1 94 ? 0.684 -7.269 -12.107 1.00 96.88 94 ASP A C 1
ATOM 702 O O . ASP A 1 94 ? 1.178 -8.382 -11.925 1.00 96.88 94 ASP A O 1
ATOM 706 N N . ASN A 1 95 ? 1.280 -6.334 -12.863 1.00 95.44 95 ASN A N 1
ATOM 707 C CA . ASN A 1 95 ? 2.556 -6.513 -13.569 1.00 95.44 95 ASN A CA 1
ATOM 708 C C . ASN A 1 95 ? 3.789 -6.335 -12.663 1.00 95.44 95 ASN A C 1
ATOM 710 O O . ASN A 1 95 ? 4.915 -6.615 -13.075 1.00 95.44 95 ASN A O 1
ATOM 714 N N . ALA A 1 96 ? 3.614 -5.854 -11.428 1.00 96.19 96 ALA A N 1
ATOM 715 C CA . ALA A 1 96 ? 4.727 -5.690 -10.503 1.00 96.19 96 ALA A CA 1
ATOM 716 C C . ALA A 1 96 ? 5.226 -7.054 -9.977 1.00 96.19 96 ALA A C 1
ATOM 718 O O . ALA A 1 96 ? 4.424 -7.972 -9.773 1.00 96.19 96 ALA A O 1
ATOM 719 N N . PRO A 1 97 ? 6.534 -7.189 -9.669 1.00 95.31 97 PRO A N 1
ATOM 720 C CA . PRO A 1 97 ? 7.065 -8.359 -8.972 1.00 95.31 97 PRO A CA 1
ATOM 721 C C . PRO A 1 97 ? 6.289 -8.671 -7.689 1.00 95.31 97 PRO A C 1
ATOM 723 O O . PRO A 1 97 ? 5.788 -7.764 -7.023 1.00 95.31 97 PRO A O 1
ATOM 726 N N . ILE A 1 98 ? 6.201 -9.949 -7.317 1.00 92.19 98 ILE A N 1
ATOM 727 C CA . ILE A 1 98 ? 5.340 -10.402 -6.213 1.00 92.19 98 ILE A CA 1
ATOM 728 C C . ILE A 1 98 ? 5.664 -9.733 -4.867 1.00 92.19 98 ILE A C 1
ATOM 730 O O . ILE A 1 98 ? 4.756 -9.436 -4.097 1.00 92.19 98 ILE A O 1
ATOM 734 N N . ASP A 1 99 ? 6.938 -9.439 -4.617 1.00 91.19 99 ASP A N 1
ATOM 735 C CA . ASP A 1 99 ? 7.466 -8.753 -3.433 1.00 91.19 99 ASP A CA 1
ATOM 736 C C . ASP A 1 99 ? 7.207 -7.232 -3.435 1.00 91.19 99 ASP A C 1
ATOM 738 O O . ASP A 1 99 ? 7.308 -6.567 -2.403 1.00 91.19 99 ASP A O 1
ATOM 742 N N . VAL A 1 100 ? 6.839 -6.679 -4.591 1.00 95.62 100 VAL A N 1
ATOM 743 C CA . VAL A 1 100 ? 6.566 -5.252 -4.822 1.00 95.62 100 VAL A CA 1
ATOM 744 C C . VAL A 1 100 ? 5.064 -4.982 -4.952 1.00 95.62 100 VAL A C 1
ATOM 746 O O . VAL A 1 100 ? 4.591 -3.898 -4.605 1.00 95.62 100 VAL A O 1
ATOM 749 N N . ARG A 1 101 ? 4.298 -5.959 -5.439 1.00 96.25 101 ARG A N 1
ATOM 750 C CA . ARG A 1 101 ? 2.887 -5.823 -5.818 1.00 96.25 101 ARG A CA 1
ATOM 751 C C . ARG A 1 101 ? 1.993 -5.319 -4.688 1.00 96.25 101 ARG A C 1
ATOM 753 O O . ARG A 1 101 ? 1.238 -4.371 -4.886 1.00 96.25 101 ARG A O 1
ATOM 760 N N . ASP A 1 102 ? 2.121 -5.877 -3.489 1.00 97.06 102 ASP A N 1
ATOM 761 C CA . ASP A 1 102 ? 1.325 -5.444 -2.332 1.00 97.06 102 ASP A CA 1
ATOM 762 C C . ASP A 1 102 ? 1.621 -3.977 -1.957 1.00 97.06 102 ASP A C 1
ATOM 764 O O . ASP A 1 102 ? 0.705 -3.185 -1.707 1.00 97.06 102 ASP A O 1
ATOM 768 N N . LYS A 1 103 ? 2.897 -3.565 -2.027 1.00 96.44 103 LYS A N 1
ATOM 769 C CA . LYS A 1 103 ? 3.305 -2.162 -1.838 1.00 96.44 103 LYS A CA 1
ATOM 770 C C . LYS A 1 103 ? 2.766 -1.252 -2.948 1.00 96.44 103 LYS A C 1
ATOM 772 O O . LYS A 1 103 ? 2.420 -0.103 -2.663 1.00 96.44 103 LYS A O 1
ATOM 777 N N . CYS A 1 104 ? 2.669 -1.746 -4.185 1.00 98.00 104 CYS A N 1
ATOM 778 C CA . CYS A 1 104 ? 2.056 -1.017 -5.298 1.00 98.00 104 CYS A CA 1
ATOM 779 C C . CYS A 1 104 ? 0.590 -0.700 -4.999 1.00 98.00 104 CYS A C 1
ATOM 781 O O . CYS A 1 104 ? 0.207 0.468 -5.017 1.00 98.00 104 CYS A O 1
ATOM 783 N N . TYR A 1 105 ? -0.211 -1.707 -4.635 1.00 98.31 105 TYR A N 1
ATOM 784 C CA . TYR A 1 105 ? -1.621 -1.498 -4.297 1.00 98.31 105 TYR A CA 1
ATOM 785 C C . TYR A 1 105 ? -1.811 -0.576 -3.097 1.00 98.31 105 TYR A C 1
ATOM 787 O O . TYR A 1 105 ? -2.649 0.321 -3.149 1.00 98.31 105 TYR A O 1
ATOM 795 N N . SER A 1 106 ? -1.003 -0.738 -2.045 1.00 96.50 106 SER A N 1
ATOM 796 C CA . SER A 1 106 ? -1.054 0.154 -0.882 1.00 96.50 106 SER A CA 1
ATOM 797 C C . SER A 1 106 ? -0.751 1.608 -1.265 1.00 96.50 106 SER A C 1
ATOM 799 O O . SER A 1 106 ? -1.462 2.528 -0.854 1.00 96.50 106 SER A O 1
ATOM 801 N N . SER A 1 107 ? 0.252 1.830 -2.118 1.00 96.50 107 SER A N 1
ATOM 802 C CA . SER A 1 107 ? 0.597 3.167 -2.617 1.00 96.50 107 SER A CA 1
ATOM 803 C C . SER A 1 107 ? -0.488 3.730 -3.538 1.00 96.50 107 SER A C 1
ATOM 805 O O . SER A 1 107 ? -0.832 4.905 -3.437 1.00 96.50 107 SER A O 1
ATOM 807 N N . LEU A 1 108 ? -1.083 2.898 -4.395 1.00 97.62 108 LEU A N 1
ATOM 808 C CA . LEU A 1 108 ? -2.181 3.289 -5.276 1.00 97.62 108 LEU A CA 1
ATOM 809 C C . LEU A 1 108 ? -3.417 3.711 -4.473 1.00 97.62 108 LEU A C 1
ATOM 811 O O . LEU A 1 108 ? -4.014 4.748 -4.767 1.00 97.62 108 LEU A O 1
ATOM 815 N N . ALA A 1 109 ? -3.764 2.960 -3.422 1.00 96.69 109 ALA A N 1
ATOM 816 C CA . ALA A 1 109 ? -4.837 3.322 -2.500 1.00 96.69 109 ALA A CA 1
ATOM 817 C C . ALA A 1 109 ? -4.567 4.697 -1.875 1.00 96.69 109 ALA A C 1
ATOM 819 O O . ALA A 1 109 ? -5.458 5.534 -1.761 1.00 96.69 109 ALA A O 1
ATOM 820 N N . GLN A 1 110 ? -3.325 4.963 -1.460 1.00 93.94 110 GLN A N 1
ATOM 821 C CA . GLN A 1 110 ? -2.950 6.249 -0.865 1.00 93.94 110 GLN A CA 1
ATOM 822 C C . GLN A 1 110 ? -3.066 7.409 -1.864 1.00 93.94 110 GLN A C 1
ATOM 824 O O . GLN A 1 110 ? -3.584 8.470 -1.513 1.00 93.94 110 GLN A O 1
ATOM 829 N N . GLN A 1 111 ? -2.640 7.209 -3.109 1.00 93.81 111 GLN A N 1
ATOM 830 C CA . GLN A 1 111 ? -2.684 8.248 -4.139 1.00 93.81 111 GLN A CA 1
ATOM 831 C C . GLN A 1 111 ? -4.111 8.576 -4.592 1.00 93.81 111 GLN A C 1
ATOM 833 O O . GLN A 1 111 ? -4.433 9.742 -4.791 1.00 93.81 111 GLN A O 1
ATOM 838 N N . THR A 1 112 ? -4.963 7.560 -4.734 1.00 92.94 112 THR A N 1
ATOM 839 C CA . THR A 1 112 ? -6.318 7.715 -5.296 1.00 92.94 112 THR A CA 1
ATOM 840 C C . THR A 1 112 ? -7.406 7.895 -4.239 1.00 92.94 112 THR A C 1
ATOM 842 O O . THR A 1 112 ? -8.499 8.347 -4.560 1.00 92.94 112 THR A O 1
ATOM 845 N N . GLY A 1 113 ? -7.141 7.512 -2.985 1.00 87.62 113 GLY A N 1
ATOM 846 C CA . GLY A 1 113 ? -8.180 7.374 -1.958 1.00 87.62 113 GLY A CA 1
ATOM 847 C C . GLY A 1 113 ? -9.123 6.187 -2.202 1.00 87.62 113 GLY A C 1
ATOM 848 O O . GLY A 1 113 ? -10.125 6.045 -1.510 1.00 87.62 113 GLY A O 1
ATOM 849 N N . GLY A 1 114 ? -8.841 5.332 -3.191 1.00 91.31 114 GLY A N 1
ATOM 850 C CA . GLY A 1 114 ? -9.663 4.168 -3.499 1.00 91.31 114 GLY A CA 1
ATOM 851 C C . GLY A 1 114 ? -9.371 3.013 -2.547 1.00 91.31 114 GLY A C 1
ATOM 852 O O . GLY A 1 114 ? -8.403 2.286 -2.741 1.00 91.31 114 GLY A O 1
ATOM 853 N N . SER A 1 115 ? -10.222 2.787 -1.546 1.00 93.69 115 SER A N 1
ATOM 854 C CA . SER A 1 115 ? -10.058 1.682 -0.585 1.00 93.69 115 SER A CA 1
ATOM 855 C C . SER A 1 115 ? -10.263 0.289 -1.192 1.00 93.69 115 SER A C 1
ATOM 857 O O . SER A 1 115 ? -9.725 -0.689 -0.675 1.00 93.69 115 SER A O 1
ATOM 859 N N . ALA A 1 116 ? -10.982 0.185 -2.314 1.00 95.06 116 ALA A N 1
ATOM 860 C CA 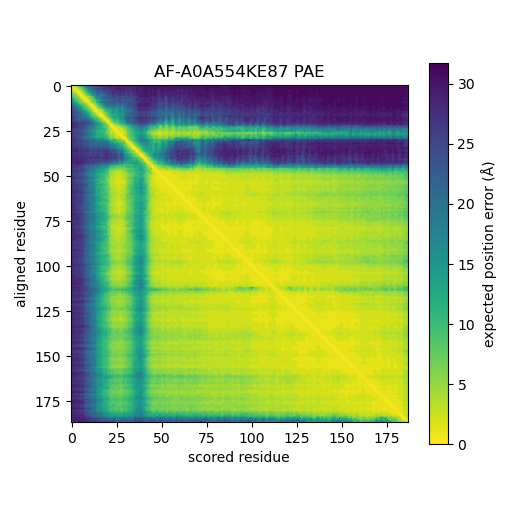. ALA A 1 116 ? -11.240 -1.085 -2.994 1.00 95.06 116 ALA A CA 1
ATOM 861 C C . ALA A 1 116 ? -9.950 -1.801 -3.430 1.00 95.06 116 ALA A C 1
ATOM 863 O O . ALA A 1 116 ? -9.883 -3.026 -3.389 1.00 95.06 116 ALA A O 1
ATOM 864 N N . VAL A 1 117 ? -8.891 -1.063 -3.789 1.00 96.56 117 VAL A N 1
ATOM 865 C CA . VAL A 1 117 ? -7.631 -1.692 -4.224 1.00 96.56 117 VAL A CA 1
ATOM 866 C C . VAL A 1 117 ? -6.891 -2.383 -3.077 1.00 96.56 117 VAL A C 1
ATOM 868 O O . VAL A 1 117 ? -6.078 -3.264 -3.344 1.00 96.56 117 VAL A O 1
ATOM 871 N N . CYS A 1 118 ? -7.194 -2.052 -1.813 1.00 97.62 118 CYS A N 1
ATOM 872 C CA . CYS A 1 118 ? -6.642 -2.779 -0.671 1.00 97.62 118 CYS A CA 1
ATOM 873 C C . CYS A 1 118 ? -7.039 -4.264 -0.724 1.00 97.62 118 CYS A C 1
ATOM 875 O O . CYS A 1 118 ? -6.235 -5.104 -0.347 1.00 97.62 118 CYS A O 1
ATOM 877 N N . GLU A 1 119 ? -8.212 -4.623 -1.267 1.00 97.06 119 GLU A N 1
ATOM 878 C CA . GLU A 1 119 ? -8.665 -6.023 -1.387 1.00 97.06 119 GLU A CA 1
ATOM 879 C C . GLU A 1 119 ? -7.747 -6.888 -2.262 1.00 97.06 119 GLU A C 1
ATOM 881 O O . GLU A 1 119 ? -7.735 -8.109 -2.114 1.00 97.06 119 GLU A O 1
ATOM 886 N N . LYS A 1 120 ? -6.946 -6.269 -3.139 1.00 96.88 120 LYS A N 1
ATOM 887 C CA . LYS A 1 120 ? -5.980 -6.975 -3.990 1.00 96.88 120 LYS A CA 1
ATOM 888 C C . LYS A 1 120 ? -4.680 -7.353 -3.266 1.00 96.88 120 LYS A C 1
ATOM 890 O O . LYS A 1 120 ? -3.930 -8.187 -3.776 1.00 96.88 120 LYS A O 1
ATOM 895 N N . ILE A 1 121 ? -4.415 -6.770 -2.095 1.00 97.38 121 ILE A N 1
ATOM 896 C CA . ILE A 1 121 ? -3.211 -7.035 -1.299 1.00 97.38 121 ILE A CA 1
ATOM 897 C C . ILE A 1 121 ? -3.290 -8.438 -0.693 1.00 97.38 121 ILE A C 1
ATOM 899 O O . ILE A 1 121 ? -4.249 -8.772 0.005 1.00 97.38 121 ILE A O 1
ATOM 903 N N . GLN A 1 122 ? -2.262 -9.250 -0.944 1.00 96.25 122 GLN A N 1
ATOM 904 C CA . GLN A 1 122 ? -2.238 -10.652 -0.526 1.00 96.25 122 GLN A CA 1
ATOM 905 C C . GLN A 1 122 ? -1.816 -10.814 0.934 1.00 96.25 122 GLN A C 1
ATOM 907 O O . GLN A 1 122 ? -2.411 -11.600 1.676 1.00 96.25 122 GLN A O 1
ATOM 912 N N . ARG A 1 123 ? -0.794 -10.072 1.375 1.00 95.56 123 ARG A N 1
ATOM 913 C CA . ARG A 1 123 ? -0.333 -10.142 2.760 1.00 95.56 123 ARG A CA 1
ATOM 914 C C . ARG A 1 123 ? -1.352 -9.482 3.685 1.00 95.56 123 ARG A C 1
ATOM 916 O O . ARG A 1 123 ? -1.569 -8.274 3.627 1.00 95.56 123 ARG A O 1
ATOM 923 N N . LEU A 1 124 ? -1.941 -10.282 4.575 1.00 95.75 124 LEU A N 1
ATOM 924 C CA . LEU A 1 124 ? -3.041 -9.859 5.450 1.00 95.75 124 LEU A CA 1
ATOM 925 C C . LEU A 1 124 ? -2.707 -8.605 6.264 1.00 95.75 124 LEU A C 1
ATOM 927 O O . LEU A 1 124 ? -3.509 -7.679 6.282 1.00 95.75 124 LEU A O 1
ATOM 931 N N . ASP A 1 125 ? -1.514 -8.529 6.858 1.00 95.12 125 ASP A N 1
ATOM 932 C CA . ASP A 1 125 ? -1.111 -7.344 7.625 1.00 95.12 125 ASP A CA 1
ATOM 933 C C . ASP A 1 125 ? -0.990 -6.090 6.745 1.00 95.12 125 ASP A C 1
ATOM 935 O O . ASP A 1 125 ? -1.376 -5.005 7.172 1.00 95.12 125 ASP A O 1
ATOM 939 N N . ASP A 1 126 ? -0.495 -6.202 5.507 1.00 95.56 126 ASP A N 1
ATOM 940 C CA . ASP A 1 126 ? -0.437 -5.052 4.590 1.00 95.56 126 ASP A CA 1
ATOM 941 C C . ASP A 1 126 ? -1.823 -4.606 4.158 1.00 95.56 126 ASP A C 1
ATOM 943 O O . ASP A 1 126 ? -2.094 -3.409 4.069 1.00 95.56 126 ASP A O 1
ATOM 947 N N . ARG A 1 127 ? -2.708 -5.569 3.910 1.00 97.94 127 ARG A N 1
ATOM 948 C CA . ARG A 1 127 ? -4.094 -5.311 3.540 1.00 97.94 127 ARG A CA 1
ATOM 949 C C . ARG A 1 127 ? -4.830 -4.593 4.666 1.00 97.94 127 ARG A C 1
ATOM 951 O O . ARG A 1 127 ? -5.484 -3.577 4.440 1.00 97.94 127 ARG A O 1
ATOM 958 N N . ASP A 1 128 ? -4.695 -5.105 5.878 1.00 98.31 128 ASP A N 1
ATOM 959 C CA . ASP A 1 128 ? -5.324 -4.569 7.077 1.00 98.31 128 ASP A CA 1
ATOM 960 C C . ASP A 1 128 ? -4.793 -3.159 7.396 1.00 98.31 128 ASP A C 1
ATOM 962 O O . ASP A 1 128 ? -5.574 -2.243 7.666 1.00 98.31 128 ASP A O 1
ATOM 966 N N . ASN A 1 129 ? -3.481 -2.938 7.255 1.00 97.19 129 ASN A N 1
ATOM 967 C CA . ASN A 1 129 ? -2.883 -1.604 7.348 1.00 97.19 129 ASN A CA 1
ATOM 968 C C . ASN A 1 129 ? -3.363 -0.667 6.229 1.00 97.19 129 ASN A C 1
ATOM 970 O O . ASN A 1 129 ? -3.615 0.511 6.485 1.00 97.19 129 ASN A O 1
ATOM 974 N N . CYS A 1 130 ? -3.536 -1.165 5.001 1.00 98.12 130 CYS A N 1
ATOM 975 C CA . CYS A 1 130 ? -4.089 -0.391 3.890 1.00 98.12 130 CYS A CA 1
ATOM 976 C C . CYS A 1 130 ? -5.494 0.118 4.231 1.00 98.12 130 CYS A C 1
ATOM 978 O O . CYS A 1 130 ? -5.731 1.325 4.163 1.00 98.12 130 CYS A O 1
ATOM 980 N N . PHE A 1 131 ? -6.397 -0.758 4.686 1.00 98.50 131 PHE A N 1
ATOM 981 C CA . PHE A 1 131 ? -7.738 -0.350 5.114 1.00 98.50 131 PHE A CA 1
ATOM 982 C C . PHE A 1 131 ? -7.710 0.630 6.285 1.00 98.50 131 PHE A C 1
ATOM 984 O O . PHE A 1 131 ? -8.413 1.636 6.232 1.00 98.50 131 PHE A O 1
ATOM 991 N N . SER A 1 132 ? -6.873 0.393 7.299 1.00 97.88 132 SER A N 1
ATOM 992 C CA . SER A 1 132 ? -6.731 1.296 8.450 1.00 97.88 132 SER A CA 1
ATOM 993 C C . SER A 1 132 ? -6.277 2.703 8.037 1.00 97.88 132 SER A C 1
ATOM 995 O O . SER A 1 132 ? -6.830 3.717 8.481 1.00 97.88 132 SER A O 1
ATOM 997 N N . ASN A 1 133 ? -5.315 2.780 7.114 1.00 96.69 133 ASN A N 1
ATOM 998 C CA . ASN A 1 133 ? -4.832 4.042 6.563 1.00 96.69 133 ASN A CA 1
ATOM 999 C C . ASN A 1 133 ? -5.913 4.750 5.737 1.00 96.69 133 ASN A C 1
ATOM 1001 O O . ASN A 1 133 ? -6.099 5.958 5.891 1.00 96.69 133 ASN A O 1
ATOM 1005 N N . GLN A 1 134 ? -6.654 4.021 4.895 1.00 97.62 134 GLN A N 1
ATOM 1006 C CA . GLN A 1 134 ? -7.754 4.603 4.119 1.00 97.62 134 GLN A CA 1
ATOM 1007 C C . GLN A 1 134 ? -8.886 5.094 5.020 1.00 97.62 134 GLN A C 1
ATOM 1009 O O . GLN A 1 134 ? -9.304 6.240 4.878 1.00 97.62 134 GLN A O 1
ATOM 1014 N N . ALA A 1 135 ? -9.293 4.302 6.015 1.00 97.00 135 ALA A N 1
ATOM 1015 C CA . ALA A 1 135 ? -10.263 4.710 7.028 1.00 97.00 135 ALA A CA 1
ATOM 1016 C C . ALA A 1 135 ? -9.835 6.026 7.682 1.00 97.00 135 ALA A C 1
ATOM 1018 O O . ALA A 1 135 ? -10.604 6.981 7.783 1.00 97.00 135 ALA A O 1
ATOM 1019 N N . SER A 1 136 ? -8.572 6.105 8.107 1.00 94.94 136 SER A N 1
ATOM 1020 C CA . SER A 1 136 ? -8.029 7.273 8.801 1.00 94.94 136 SER A CA 1
ATOM 1021 C C . SER A 1 136 ? -7.973 8.515 7.914 1.00 94.94 136 SER A C 1
ATOM 1023 O O . SER A 1 136 ? -8.249 9.609 8.403 1.00 94.94 136 SER A O 1
ATOM 1025 N N . ARG A 1 137 ? -7.651 8.371 6.624 1.00 93.56 137 ARG A N 1
ATOM 1026 C CA . ARG A 1 137 ? -7.569 9.494 5.675 1.00 93.56 137 ARG A CA 1
ATOM 1027 C C . ARG A 1 137 ? -8.937 9.975 5.206 1.00 93.56 137 ARG A C 1
ATOM 1029 O O . ARG A 1 137 ? -9.146 11.177 5.107 1.00 93.56 137 ARG A O 1
ATOM 1036 N N . MET A 1 138 ? -9.848 9.046 4.936 1.00 93.25 138 MET A N 1
ATOM 1037 C CA . MET A 1 138 ? -11.182 9.343 4.412 1.00 93.25 138 MET A CA 1
ATOM 1038 C C . MET A 1 138 ? -12.186 9.686 5.519 1.00 93.25 138 MET A C 1
ATOM 1040 O O . MET A 1 138 ? -13.231 10.257 5.234 1.00 93.25 138 MET A O 1
ATOM 1044 N N . GLY A 1 139 ? -11.884 9.337 6.775 1.00 93.50 139 GLY A N 1
ATOM 1045 C CA . GLY A 1 139 ? -12.857 9.399 7.869 1.00 93.50 139 GLY A CA 1
ATOM 1046 C C . GLY A 1 139 ? -13.959 8.342 7.749 1.00 93.50 139 GLY A C 1
ATOM 1047 O O . GLY A 1 139 ? -15.010 8.492 8.364 1.00 93.50 139 GLY A O 1
ATOM 1048 N N . ASP A 1 140 ? -13.734 7.296 6.951 1.00 95.56 140 ASP A N 1
ATOM 1049 C CA . ASP A 1 140 ? -14.694 6.222 6.716 1.00 95.56 140 ASP A CA 1
ATOM 1050 C C . ASP A 1 140 ? -14.416 5.051 7.665 1.00 95.56 140 ASP A C 1
ATOM 1052 O O . ASP A 1 140 ? -13.559 4.198 7.420 1.00 95.56 140 ASP A O 1
ATOM 1056 N N . ALA A 1 141 ? -15.133 5.029 8.785 1.00 96.38 141 ALA A N 1
ATOM 1057 C CA . ALA A 1 141 ? -14.989 3.989 9.793 1.00 96.38 141 ALA A CA 1
ATOM 1058 C C . ALA A 1 141 ? -15.529 2.622 9.350 1.00 96.38 141 ALA A C 1
ATOM 1060 O O . ALA A 1 141 ? -15.178 1.614 9.969 1.00 96.38 141 ALA A O 1
ATOM 1061 N N . GLU A 1 142 ? -16.341 2.551 8.290 1.00 96.88 142 GLU A N 1
ATOM 1062 C CA . GLU A 1 142 ? -16.822 1.269 7.769 1.00 96.88 142 GLU A CA 1
ATOM 1063 C C . GLU A 1 142 ? -15.662 0.444 7.207 1.00 96.88 142 GLU A C 1
ATOM 1065 O O . GLU A 1 142 ? -15.667 -0.783 7.299 1.00 96.88 142 GLU A O 1
ATOM 1070 N N . LEU A 1 143 ? -14.586 1.091 6.752 1.00 97.81 143 LEU A N 1
ATOM 1071 C CA . LEU A 1 143 ? -13.360 0.404 6.344 1.00 97.81 143 LEU A CA 1
ATOM 1072 C C . LEU A 1 143 ? -12.676 -0.346 7.496 1.00 97.81 143 LEU A C 1
ATOM 1074 O O . LEU A 1 143 ? -12.042 -1.370 7.244 1.00 97.81 143 LEU A O 1
ATOM 1078 N N . CYS A 1 144 ? -12.848 0.079 8.754 1.00 98.12 144 CYS A N 1
ATOM 1079 C CA . CYS A 1 144 ? -12.317 -0.668 9.897 1.00 98.12 144 CYS A CA 1
ATOM 1080 C C . CYS A 1 144 ? -12.972 -2.058 10.026 1.00 98.12 144 CYS A C 1
ATOM 1082 O O . CYS A 1 144 ? -12.352 -2.984 10.543 1.00 98.12 144 CYS A O 1
ATOM 1084 N N . THR A 1 145 ? -14.197 -2.250 9.520 1.00 97.69 145 THR A N 1
ATOM 1085 C CA . THR A 1 145 ? -14.876 -3.560 9.545 1.00 97.69 145 THR A CA 1
ATOM 1086 C C . THR A 1 145 ? -14.207 -4.590 8.630 1.00 97.69 145 THR A C 1
ATOM 1088 O O . THR A 1 145 ? -14.315 -5.789 8.882 1.00 97.69 145 THR A O 1
ATOM 1091 N N . LYS A 1 146 ? -13.467 -4.133 7.608 1.00 97.94 146 LYS A N 1
ATOM 1092 C CA . LYS A 1 146 ? -12.731 -4.987 6.663 1.00 97.94 146 LYS A CA 1
ATOM 1093 C C . LYS A 1 146 ? -11.402 -5.512 7.222 1.00 97.94 146 LYS A C 1
ATOM 1095 O O . LYS A 1 146 ? -10.755 -6.335 6.578 1.00 97.94 146 LYS A O 1
ATOM 1100 N N . ILE A 1 147 ? -10.988 -5.043 8.401 1.00 98.44 147 ILE A N 1
ATOM 1101 C CA . ILE A 1 147 ? -9.715 -5.398 9.033 1.00 98.44 147 ILE A CA 1
ATOM 1102 C C . ILE A 1 147 ? -9.878 -6.688 9.843 1.00 98.44 147 ILE A C 1
ATOM 1104 O O . ILE A 1 147 ? -10.695 -6.759 10.767 1.00 98.44 147 ILE A O 1
ATOM 1108 N N . GLY A 1 148 ? -9.081 -7.707 9.511 1.00 97.06 148 GLY A N 1
ATOM 1109 C CA . GLY A 1 148 ? -9.129 -9.012 10.175 1.00 97.06 148 GLY A CA 1
ATOM 1110 C C . GLY A 1 148 ? -8.348 -9.053 11.489 1.00 97.06 148 GLY A C 1
ATOM 1111 O O . GLY A 1 148 ? -8.803 -9.643 12.470 1.00 97.06 148 GLY A O 1
ATOM 1112 N N . ASN A 1 149 ? -7.182 -8.410 11.527 1.00 97.88 149 ASN A N 1
ATOM 1113 C CA . ASN A 1 149 ? -6.331 -8.331 12.703 1.00 97.88 149 ASN A CA 1
ATOM 1114 C C . ASN A 1 149 ? -6.961 -7.415 13.762 1.00 97.88 149 ASN A C 1
ATOM 1116 O O . ASN A 1 149 ? -7.118 -6.212 13.556 1.00 97.88 149 ASN A O 1
ATOM 1120 N N . ILE A 1 150 ? -7.287 -7.987 14.923 1.00 97.44 150 ILE A N 1
ATOM 1121 C CA . ILE A 1 150 ? -8.005 -7.294 16.002 1.00 97.44 150 ILE A CA 1
ATOM 1122 C C . ILE A 1 150 ? -7.236 -6.064 16.495 1.00 97.44 150 ILE A C 1
ATOM 1124 O O . ILE A 1 150 ? -7.849 -5.022 16.694 1.00 97.44 150 ILE A O 1
ATOM 1128 N N . ASN A 1 151 ? -5.909 -6.143 16.623 1.00 96.75 151 ASN A N 1
ATOM 1129 C CA . ASN A 1 151 ? -5.106 -5.022 17.121 1.00 96.75 151 ASN A CA 1
ATOM 1130 C C . ASN A 1 151 ? -5.103 -3.850 16.128 1.00 96.75 151 ASN A C 1
ATOM 1132 O O . ASN A 1 151 ? -5.252 -2.696 16.527 1.00 96.75 151 ASN A O 1
ATOM 1136 N N . ILE A 1 152 ? -4.977 -4.143 14.828 1.00 98.00 152 ILE A N 1
ATOM 1137 C CA . ILE A 1 152 ? -5.032 -3.118 13.772 1.00 98.00 152 ILE A CA 1
ATOM 1138 C C . ILE A 1 152 ? -6.445 -2.527 13.693 1.00 98.00 152 ILE A C 1
ATOM 1140 O O . ILE A 1 152 ? -6.603 -1.313 13.563 1.00 98.00 152 ILE A O 1
ATOM 1144 N N . ARG A 1 153 ? -7.480 -3.365 13.818 1.00 98.44 153 ARG A N 1
ATOM 1145 C CA . ARG A 1 153 ? -8.885 -2.945 13.783 1.00 98.44 153 ARG A CA 1
ATOM 1146 C C . ARG A 1 153 ? -9.247 -2.045 14.958 1.00 98.44 153 ARG A C 1
ATOM 1148 O O . ARG A 1 153 ? -9.861 -0.999 14.764 1.00 98.44 153 ARG A O 1
ATOM 1155 N N . ASP A 1 154 ? -8.868 -2.439 16.164 1.00 97.81 154 ASP A N 1
ATOM 1156 C CA . ASP A 1 154 ? -9.111 -1.656 17.370 1.00 97.81 154 ASP A CA 1
ATOM 1157 C C . ASP A 1 154 ? -8.364 -0.316 17.288 1.00 97.81 154 ASP A C 1
ATOM 1159 O O . ASP A 1 154 ? -8.958 0.732 17.543 1.00 97.81 154 ASP A O 1
ATOM 1163 N N . GLY A 1 155 ? -7.117 -0.318 16.801 1.00 96.75 155 GLY A N 1
ATOM 1164 C CA . GLY A 1 155 ? -6.377 0.906 16.480 1.00 96.75 155 GLY A CA 1
ATOM 1165 C C . GLY A 1 155 ? -7.072 1.786 15.430 1.00 96.75 155 GLY A C 1
ATOM 1166 O O . GLY A 1 155 ? -7.114 3.007 15.585 1.00 96.75 155 GLY A O 1
ATOM 1167 N N . CYS A 1 156 ? -7.679 1.186 14.401 1.00 98.19 156 CYS A N 1
ATOM 1168 C CA . CYS A 1 156 ? -8.477 1.892 13.394 1.00 98.19 156 CYS A CA 1
ATOM 1169 C C . CYS A 1 156 ? -9.670 2.612 14.040 1.00 98.19 156 CYS A C 1
ATOM 1171 O O . CYS A 1 156 ? -9.823 3.819 13.857 1.00 98.19 156 CYS A O 1
ATOM 1173 N N . TYR A 1 157 ? -10.467 1.922 14.864 1.00 98.25 157 TYR A N 1
ATOM 1174 C CA . TYR A 1 157 ? -11.594 2.544 15.570 1.00 98.25 157 TYR A CA 1
ATOM 1175 C C . TYR A 1 157 ? -11.157 3.626 16.560 1.00 98.25 157 TYR A C 1
ATOM 1177 O O . TYR A 1 157 ? -11.809 4.666 16.648 1.00 98.25 157 TYR A O 1
ATOM 1185 N N . MET A 1 158 ? -10.030 3.439 17.253 1.00 95.81 158 MET A N 1
ATOM 1186 C CA . MET A 1 158 ? -9.452 4.488 18.097 1.00 95.81 158 MET A CA 1
ATOM 1187 C C . MET A 1 158 ? -9.055 5.731 17.289 1.00 95.81 158 MET A C 1
ATOM 1189 O O . MET A 1 158 ? -9.252 6.852 17.755 1.00 95.81 158 MET A O 1
ATOM 1193 N N . SER A 1 159 ? -8.533 5.561 16.069 1.00 95.31 159 SER A N 1
ATOM 1194 C CA . SER A 1 159 ? -8.234 6.682 15.168 1.00 95.31 159 SER A CA 1
ATOM 1195 C C . SER A 1 159 ? -9.509 7.457 14.806 1.00 95.31 159 SER A C 1
ATOM 1197 O O . SER A 1 159 ? -9.520 8.691 14.878 1.00 95.31 159 SER A O 1
ATOM 1199 N N . GLN A 1 160 ? -10.600 6.740 14.510 1.00 96.81 160 GLN A N 1
ATOM 1200 C CA . GLN A 1 160 ? -11.901 7.333 14.182 1.00 96.81 160 GLN A CA 1
ATOM 1201 C C . G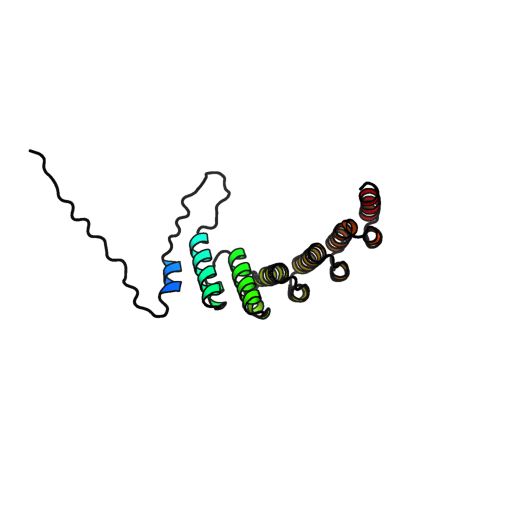LN A 1 160 ? -12.584 7.995 15.375 1.00 96.81 160 GLN A C 1
ATOM 1203 O O . GLN A 1 160 ? -13.333 8.953 15.190 1.00 96.81 160 GLN A O 1
ATOM 1208 N N . ALA A 1 161 ? -12.281 7.559 16.598 1.00 95.62 161 ALA A N 1
ATOM 1209 C CA . ALA A 1 161 ? -12.840 8.143 17.812 1.00 95.62 161 ALA A CA 1
ATOM 1210 C C . ALA A 1 161 ? -12.489 9.629 18.004 1.00 95.62 161 ALA A C 1
ATOM 1212 O O . ALA A 1 161 ? -13.209 10.348 18.690 1.00 95.62 161 ALA A O 1
ATOM 1213 N N . ASN A 1 162 ? -11.424 10.116 17.354 1.00 89.31 162 ASN A N 1
ATOM 1214 C CA . ASN A 1 162 ? -11.108 11.548 17.317 1.00 89.31 162 ASN A CA 1
ATOM 1215 C C . ASN A 1 162 ? -12.148 12.376 16.543 1.00 89.31 162 ASN A C 1
ATOM 1217 O O . ASN A 1 162 ? -12.205 13.589 16.722 1.00 89.31 162 ASN A O 1
ATOM 1221 N N . ARG A 1 163 ? -12.918 11.742 15.651 1.00 91.50 163 ARG A N 1
ATOM 1222 C CA . ARG A 1 163 ? -13.990 12.371 14.866 1.00 91.50 163 ARG A CA 1
ATOM 1223 C C . ARG A 1 163 ? -15.353 12.133 15.498 1.00 91.50 163 ARG A C 1
ATOM 1225 O O . ARG A 1 163 ? -16.157 13.053 15.562 1.00 91.50 163 ARG A O 1
ATOM 1232 N N . ASP A 1 164 ? -15.591 10.909 15.956 1.00 94.94 164 ASP A N 1
ATOM 1233 C CA . ASP A 1 164 ? -16.820 10.524 16.641 1.00 94.94 164 ASP A CA 1
ATOM 1234 C C . ASP A 1 164 ? -16.499 9.586 17.819 1.00 94.94 164 ASP A C 1
ATOM 1236 O O . ASP A 1 164 ? -16.161 8.415 17.603 1.00 94.94 164 ASP A O 1
ATOM 1240 N N . PRO A 1 165 ? -16.633 10.067 19.070 1.00 95.00 165 PRO A N 1
ATOM 1241 C CA . PRO A 1 165 ? -16.409 9.279 20.280 1.00 95.00 165 PRO A CA 1
ATOM 1242 C C . PRO A 1 165 ? -17.168 7.946 20.338 1.00 95.00 165 PRO A C 1
ATOM 1244 O O . PRO A 1 165 ? -16.734 7.031 21.045 1.00 95.00 165 PRO A O 1
ATOM 1247 N N . ALA A 1 166 ? -18.272 7.792 19.596 1.00 95.69 166 ALA A N 1
ATOM 1248 C CA . ALA A 1 166 ? -19.026 6.544 19.533 1.00 95.69 166 ALA A CA 1
ATOM 1249 C C . ALA A 1 166 ? -18.168 5.360 19.053 1.00 95.69 166 ALA A C 1
ATOM 1251 O O . ALA A 1 166 ? -18.396 4.221 19.475 1.00 95.69 166 ALA A O 1
ATOM 1252 N N . TYR A 1 167 ? -17.129 5.607 18.244 1.00 97.12 167 TYR A N 1
ATOM 1253 C CA . TYR A 1 167 ? -16.235 4.551 17.768 1.00 97.12 167 TYR A CA 1
ATOM 1254 C C . TYR A 1 167 ? -15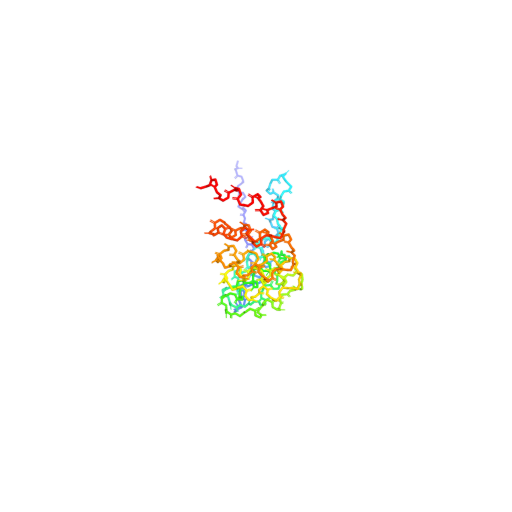.406 3.893 18.872 1.00 97.12 167 TYR A C 1
ATOM 1256 O O . TYR A 1 167 ? -15.041 2.728 18.710 1.00 97.12 167 TYR A O 1
ATOM 1264 N N . CYS A 1 168 ? -15.206 4.534 20.032 1.00 97.12 168 CYS A N 1
ATOM 1265 C CA . CYS A 1 168 ? -14.619 3.846 21.186 1.00 97.12 168 CYS A CA 1
ATOM 1266 C C . CYS A 1 168 ? -15.436 2.598 21.565 1.00 97.12 168 CYS A C 1
ATOM 1268 O O . CYS A 1 168 ? -14.870 1.589 21.971 1.00 97.12 168 CYS A O 1
ATOM 1270 N N . GLY A 1 169 ? -16.763 2.619 21.388 1.00 96.25 169 GLY A N 1
ATOM 1271 C CA . GLY A 1 169 ? -17.629 1.470 21.661 1.00 96.25 169 GLY A CA 1
ATOM 1272 C C . GLY A 1 169 ? -17.374 0.258 20.757 1.00 96.25 169 GLY A C 1
ATOM 1273 O O . GLY A 1 169 ? -17.672 -0.861 21.169 1.00 96.25 169 GLY A O 1
ATOM 1274 N N . LYS A 1 170 ? -16.795 0.466 19.564 1.00 97.50 170 LYS A N 1
ATOM 1275 C CA . LYS A 1 170 ? -16.451 -0.604 18.613 1.00 97.50 170 LYS A CA 1
ATOM 1276 C C . LYS A 1 170 ? -15.092 -1.263 18.903 1.00 97.50 170 LYS A C 1
ATOM 1278 O O . LYS A 1 170 ? -14.782 -2.280 18.289 1.00 97.50 170 LYS A O 1
ATOM 1283 N N . VAL A 1 171 ? -14.295 -0.715 19.826 1.00 97.94 171 VAL A N 1
ATOM 1284 C CA . VAL A 1 171 ? -13.013 -1.300 20.251 1.00 97.94 171 VAL A CA 1
ATOM 1285 C C . VAL A 1 171 ? -13.266 -2.581 21.052 1.00 97.94 171 VAL A C 1
ATOM 1287 O O . VAL A 1 171 ? -14.060 -2.593 22.000 1.00 97.94 171 VAL A O 1
ATOM 1290 N N . THR A 1 172 ? -12.597 -3.662 20.650 1.00 97.56 172 THR A N 1
ATOM 1291 C CA . THR A 1 172 ? -12.770 -5.005 21.218 1.00 97.56 172 THR A CA 1
ATOM 1292 C C . THR A 1 172 ? -12.058 -5.130 22.563 1.00 97.56 172 THR A C 1
ATOM 1294 O O . THR A 1 172 ? -12.660 -5.588 23.537 1.00 97.56 172 THR A O 1
ATOM 1297 N N . ASP A 1 173 ? -10.789 -4.718 22.626 1.00 97.62 173 ASP A N 1
ATOM 1298 C CA . ASP A 1 173 ? -9.996 -4.755 23.852 1.00 97.62 173 ASP A CA 1
ATOM 1299 C C . ASP A 1 173 ? -10.577 -3.808 24.910 1.00 97.62 173 ASP A C 1
ATOM 1301 O O . ASP A 1 173 ? -10.758 -2.606 24.696 1.00 97.62 173 ASP A O 1
ATOM 1305 N N . VAL A 1 174 ? -10.883 -4.366 26.082 1.00 97.06 174 VAL A N 1
ATOM 1306 C CA . VAL A 1 174 ? -11.576 -3.641 27.153 1.00 97.06 174 VAL A CA 1
ATOM 1307 C C . VAL A 1 174 ? -10.736 -2.473 27.661 1.00 97.06 174 VAL A C 1
ATOM 1309 O O . VAL A 1 174 ? -11.284 -1.399 27.894 1.00 97.06 174 VAL A O 1
ATOM 1312 N N . ARG A 1 175 ? -9.420 -2.657 27.812 1.00 95.62 175 ARG A N 1
ATOM 1313 C CA . ARG A 1 175 ? -8.533 -1.612 28.329 1.00 95.62 175 ARG A CA 1
ATOM 1314 C C . ARG A 1 175 ? -8.403 -0.480 27.314 1.00 95.62 175 ARG A C 1
ATOM 1316 O O . ARG A 1 175 ? -8.653 0.666 27.668 1.00 95.62 175 ARG A O 1
ATOM 1323 N N . MET A 1 176 ? -8.121 -0.803 26.050 1.00 95.81 176 MET A N 1
ATOM 1324 C CA . MET A 1 176 ? -8.037 0.184 24.966 1.00 95.81 176 MET A CA 1
ATOM 1325 C C . MET A 1 176 ? -9.346 0.960 24.801 1.00 95.81 176 MET A C 1
ATOM 1327 O O . MET A 1 176 ? -9.328 2.168 24.567 1.00 95.81 176 MET A O 1
ATOM 1331 N N . ARG A 1 177 ? -10.493 0.292 24.957 1.00 97.06 177 ARG A N 1
ATOM 1332 C CA . ARG A 1 177 ? -11.808 0.933 24.907 1.00 97.06 177 ARG A CA 1
ATOM 1333 C C . ARG A 1 177 ? -12.012 1.944 26.031 1.00 97.06 177 ARG A C 1
ATOM 1335 O O . ARG A 1 177 ? -12.503 3.041 25.768 1.00 97.06 177 ARG A O 1
ATOM 1342 N N . GLU A 1 178 ? -11.694 1.581 27.269 1.00 95.94 178 GLU A N 1
ATOM 1343 C CA . GLU A 1 178 ? -11.852 2.502 28.398 1.00 95.94 178 GLU A CA 1
ATOM 1344 C C . GLU A 1 178 ? -10.871 3.678 28.295 1.00 95.94 178 GLU A C 1
ATOM 1346 O O . GLU A 1 178 ? -11.286 4.825 28.472 1.00 95.94 178 GLU A O 1
ATOM 1351 N N . ASP A 1 179 ? -9.627 3.429 27.877 1.00 94.38 179 ASP A N 1
ATOM 1352 C CA . ASP A 1 179 ? -8.645 4.483 27.594 1.00 94.38 179 ASP A CA 1
ATOM 1353 C C . ASP A 1 179 ? -9.147 5.434 26.494 1.00 94.38 179 ASP A C 1
ATOM 1355 O O . ASP A 1 179 ? -9.064 6.657 26.629 1.00 94.38 179 ASP A O 1
ATOM 1359 N N . CYS A 1 180 ? -9.727 4.890 25.418 1.00 96.00 180 CYS A N 1
ATOM 1360 C CA . CYS A 1 180 ? -10.341 5.669 24.343 1.00 96.00 180 CYS A CA 1
ATOM 1361 C C . CYS A 1 180 ? -11.421 6.612 24.890 1.00 96.00 180 CYS A C 1
ATOM 1363 O O . CYS A 1 180 ? -11.330 7.823 24.682 1.00 96.00 180 CYS A O 1
ATOM 1365 N N . LYS A 1 181 ? -12.394 6.082 25.649 1.00 95.38 181 LYS A N 1
ATOM 1366 C CA . LYS A 1 181 ? -13.496 6.868 26.234 1.00 95.38 181 LYS A CA 1
ATOM 1367 C C . LYS A 1 181 ? -12.993 7.975 27.159 1.00 95.38 181 LYS A C 1
ATOM 1369 O O . LYS A 1 181 ? -13.518 9.083 27.126 1.00 95.38 181 LYS A O 1
ATOM 1374 N N . GLN A 1 182 ? -11.978 7.699 27.976 1.00 93.25 182 GLN A N 1
ATOM 1375 C CA . GLN A 1 182 ? -11.410 8.709 28.870 1.00 93.25 182 GLN A CA 1
ATOM 1376 C C . GLN A 1 182 ? -10.687 9.820 28.101 1.00 93.25 182 GLN A C 1
ATOM 1378 O O . GLN A 1 182 ? -10.814 10.990 28.457 1.00 93.25 182 GLN A O 1
ATOM 1383 N N . ASN A 1 183 ? -9.947 9.471 27.048 1.00 90.12 183 ASN A N 1
ATOM 1384 C CA . ASN A 1 183 ? -9.165 10.430 26.272 1.00 90.12 183 ASN A CA 1
ATOM 1385 C C . ASN A 1 183 ? -10.035 11.367 25.427 1.00 90.12 183 ASN A C 1
ATOM 1387 O O . ASN A 1 183 ? -9.710 12.549 25.322 1.00 90.12 183 ASN A O 1
ATOM 1391 N N . VAL A 1 184 ? -11.138 10.874 24.855 1.00 90.44 184 VAL A N 1
ATOM 1392 C CA . VAL A 1 184 ? -12.059 11.713 24.063 1.00 90.44 184 VAL A CA 1
ATOM 1393 C C . VAL A 1 184 ? -12.903 12.657 24.926 1.00 90.44 184 VAL A C 1
ATOM 1395 O O . VAL A 1 184 ? -13.250 13.730 24.459 1.00 90.44 184 VAL A O 1
ATOM 1398 N N . MET A 1 185 ? -13.181 12.312 26.190 1.00 77.19 185 MET A N 1
ATOM 1399 C CA . MET A 1 185 ? -13.931 13.168 27.131 1.00 77.19 185 MET A CA 1
ATOM 1400 C C . MET A 1 185 ? -13.106 14.325 27.718 1.00 77.19 185 MET A C 1
ATOM 1402 O O . MET A 1 185 ? -13.660 15.230 28.334 1.00 77.19 185 MET A O 1
ATOM 1406 N N . ARG A 1 186 ? -11.774 14.273 27.594 1.00 74.50 186 ARG A N 1
ATOM 1407 C CA . ARG A 1 186 ? -10.837 15.271 28.144 1.00 74.50 186 ARG A CA 1
ATOM 1408 C C . ARG A 1 186 ? -10.399 16.331 27.123 1.00 74.50 186 ARG A C 1
ATOM 1410 O O . ARG A 1 186 ? -9.523 17.131 27.445 1.00 74.50 186 ARG A O 1
ATOM 1417 N N . ARG A 1 187 ? -10.941 16.297 25.907 1.00 63.00 187 ARG A N 1
ATOM 1418 C CA . ARG A 1 187 ? -10.634 17.221 24.806 1.00 63.00 187 ARG A CA 1
ATOM 1419 C C . ARG A 1 187 ? -11.807 18.153 24.560 1.00 63.00 187 ARG A C 1
ATOM 1421 O O . ARG A 1 187 ? -11.523 19.318 24.216 1.00 63.00 187 ARG A O 1
#

pLDDT: mean 84.3, std 19.48, range [34.75, 98.5]

Secondary structure (DSSP, 8-state):
-------------------TTTTGGGGGGS--------TTS----TTHHHHHHHHHHHHHHT-GGGGGG--SHHHHHHHHHHHHHHHT-GGGGGGS-HHHHHHHHHHHHHHH--GGGGGG--SHHHHHHHHHHHHHHHT-GGGGGG--SHHHHHHHHHHHTTT-GGGGGG--SHHHHHHHHHHHHT-

Solvent-accessible surface area (backbone atoms only — not comparable to full-atom values): 10708 Å² total; per-residue (Å²): 134,86,84,80,79,82,76,81,79,77,76,76,78,68,85,84,76,88,52,102,68,58,63,66,67,49,29,76,67,47,69,71,74,57,67,86,79,63,99,72,84,72,77,74,66,60,50,51,71,32,32,51,44,35,39,52,50,16,61,76,67,74,36,57,73,43,28,70,76,35,78,54,58,68,62,26,15,48,34,26,15,50,41,12,57,76,67,74,34,73,66,49,26,72,77,40,57,82,92,26,22,45,55,7,30,43,46,30,24,68,76,69,69,42,62,72,45,24,74,72,29,76,55,62,70,59,21,32,49,33,30,31,51,43,18,66,74,72,70,39,65,73,40,29,72,75,31,79,53,61,70,59,24,32,51,29,26,52,58,44,19,80,81,42,61,70,33,22,75,73,27,74,54,66,66,63,20,53,52,40,53,56,57,57,76,75,109

Nearest PDB structures (foldseek):
  3mkq-assembly1_C  TM=3.215E-01  e=2.796E+00  Saccharomyces cerevisiae YJM789
  3mkq-assembly1_A  TM=3.500E-01  e=8.687E+00  Saccharomyces cerevisiae YJM789
  6vbv-assembly1_4  TM=2.409E-01  e=4.080E+00  Bos taurus